Protein AF-0000000066789135 (afdb_homodimer)

InterPro domains:
  IPR002775 DNA/RNA-binding protein Alba-like [PF01918] (11-72)
  IPR014560 Uncharacterised conserved protein UCP030333, DNA/RNA-binding Alba-related [PIRSF030333] (6-121)
  IPR014560 Uncharacterised conserved protein UCP030333, DNA/RNA-binding Alba-related [PTHR31947] (11-111)
  IPR036882 Alba-like domain superfamily [G3DSA:3.30.110.20] (10-120)
  IPR036882 Alba-like domain superfamily [SSF82704] (9-104)

GO terms:
  GO:0005737 cytoplasm (C, IDA)
  GO:0003729 mRNA binding (F, IDA)
  GO:0010494 cytoplasmic stress granule (C, IDA)

Nearest PDB structures (foldseek):
  7dl8-assembly1_A  TM=9.792E-01  e=1.222E-19  Trypanosoma brucei
  7dl8-assembly1_B  TM=9.696E-01  e=1.122E-17  Trypanosoma brucei
  2q3v-assembly1_B  TM=9.058E-01  e=6.716E-09  Arabidopsis thaliana
  2q3v-assembly1_A  TM=8.962E-01  e=1.458E-08  Arabidopsis thaliana
  8xap-assembly2_B  TM=9.263E-01  e=4.868E-06  Sulfolobus acidocaldarius DSM 639

Radius of gyration: 24.26 Å; Cα contacts (8 Å, |Δi|>4): 351; chains: 2; bounding box: 72×85×62 Å

pLDDT: mean 91.8, std 14.77, range [26.42, 98.94]

Foldseek 3Di:
DPPPPPPDDLQEAEFDDVDDLVVSLVSNLVSQLVPDFKHKYKYKAPCRVSSVVSVVVCVVLQFKDWDDKDKDWAQDPDPVDHIMIMIITMIGGGPCNNVSVVVVVVVVVVVVVVVVVVVVVVVVD/DPPPPPPDDLQEAEFDDVDDLVVSLVSNLVSQLVPDFKHKYKYKAPCRVSSVVSVVVCVVLQFKDWDDKDKDWAQDPDPVDHIMIMIITMIGGGPCNNVSVVVVVVVVVVVVVVVVVVVVVVVVD

Sequence (250 aa):
MTTGKSDRPRNSVRVGYRGTKFLFVDITKHLLHDGEKEVYVSALGGAINEAVSVVEMLKDQQMVVVKKITTSRQVSEEPDDGPVDKIEIVVTKADGFDAKYEEQQKAREAKRLEKEKNEKEKATAMTTGKSDRPRNSVRVGYRGTKFLFVDITKHLLHDGEKEVYVSALGGAINEAVSVVEMLKDQQMVVVKKITTSRQVSEEPDDGPVDKIEIVVTKADGFDAKYEEQQKAREAKRLEKEKNEKEKATA

Solvent-accessible surface area (backbone atoms only — not comparable to full-atom values): 13725 Å² total; per-residue (Å²): 130,83,77,75,71,77,79,66,65,88,43,56,43,81,40,53,87,89,56,55,57,65,55,56,40,50,52,52,51,49,44,44,72,75,62,42,70,52,38,39,38,23,17,49,44,82,26,28,35,52,36,52,45,30,52,44,53,36,38,74,68,46,39,36,39,81,76,45,56,50,73,48,70,41,76,44,88,48,82,88,43,66,69,39,41,36,38,39,38,31,31,30,71,22,84,61,26,67,62,53,50,51,51,52,51,51,52,52,51,51,51,52,50,51,51,52,52,53,53,50,52,58,68,76,97,129,84,78,74,72,78,80,63,66,90,44,56,44,78,40,54,87,89,57,55,57,65,56,55,40,50,52,52,51,49,44,44,72,75,61,41,70,53,38,40,39,23,18,49,46,83,25,28,33,51,35,53,46,30,52,44,52,37,38,73,67,47,40,36,40,81,76,45,58,51,73,49,70,41,78,44,89,48,82,89,43,67,69,38,42,34,38,39,37,31,32,29,72,23,84,61,27,68,63,54,49,52,51,52,52,51,54,52,51,51,51,50,51,50,51,51,51,53,52,51,52,58,67,76,96

Structure (mmCIF, N/CA/C/O backbone):
data_AF-0000000066789135-model_v1
#
loop_
_entity.id
_entity.type
_entity.pdbx_description
1 polymer 'DNA/RNA-binding protein Alba-like domain-containing protein'
#
loop_
_atom_site.group_PDB
_atom_site.id
_atom_site.type_symbol
_atom_site.label_atom_id
_atom_site.label_alt_id
_atom_site.label_comp_id
_atom_site.label_asym_id
_atom_site.label_entity_id
_atom_site.label_seq_id
_atom_site.pdbx_PDB_ins_code
_atom_site.Cartn_x
_atom_site.Cartn_y
_atom_site.Cartn_z
_atom_site.occupancy
_atom_site.B_iso_or_equiv
_atom_site.auth_seq_id
_atom_site.auth_comp_id
_atom_site.auth_asym_id
_atom_site.auth_atom_id
_atom_site.pdbx_PDB_model_num
ATOM 1 N N . MET A 1 1 ? -37.156 -18.781 -5.348 1 27.42 1 MET A N 1
ATOM 2 C CA . MET A 1 1 ? -35.906 -18.828 -4.578 1 27.42 1 MET A CA 1
ATOM 3 C C . MET A 1 1 ? -34.844 -17.984 -5.238 1 27.42 1 MET A C 1
ATOM 5 O O . MET A 1 1 ? -34.281 -18.375 -6.266 1 27.42 1 MET A O 1
ATOM 9 N N . THR A 1 2 ? -34.938 -16.703 -5.367 1 34.5 2 THR A N 1
ATOM 10 C CA . THR A 1 2 ? -34.156 -15.766 -6.16 1 34.5 2 THR A CA 1
ATOM 11 C C . THR A 1 2 ? -32.656 -15.891 -5.824 1 34.5 2 THR A C 1
ATOM 13 O O . THR A 1 2 ? -32.281 -15.875 -4.652 1 34.5 2 THR A O 1
ATOM 16 N N . THR A 1 3 ? -31.906 -16.922 -6.445 1 35.28 3 THR A N 1
ATOM 17 C CA . THR A 1 3 ? -30.469 -17.172 -6.32 1 35.28 3 THR A CA 1
ATOM 18 C C . THR A 1 3 ? -29.703 -15.852 -6.273 1 35.28 3 THR A C 1
ATOM 20 O O . THR A 1 3 ? -29.703 -15.086 -7.242 1 35.28 3 THR A O 1
ATOM 23 N N . GLY A 1 4 ? -29.844 -15.008 -5.328 1 34.38 4 GLY A N 1
ATOM 24 C CA . GLY A 1 4 ? -29.047 -13.797 -5.145 1 34.38 4 GLY A CA 1
ATOM 25 C C . GLY A 1 4 ? -27.594 -13.977 -5.52 1 34.38 4 GLY A C 1
ATOM 26 O O . GLY A 1 4 ? -26.844 -14.664 -4.812 1 34.38 4 GLY A O 1
ATOM 27 N N . LYS A 1 5 ? -27.25 -14.227 -6.824 1 38.44 5 LYS A N 1
ATOM 28 C CA . LYS A 1 5 ? -25.906 -14.305 -7.406 1 38.44 5 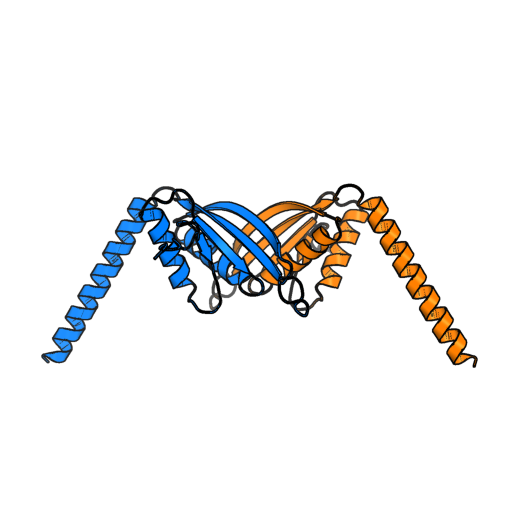LYS A CA 1
ATOM 29 C C . LYS A 1 5 ? -24.953 -13.344 -6.707 1 38.44 5 LYS A C 1
ATOM 31 O O . LYS A 1 5 ? -25.234 -12.148 -6.582 1 38.44 5 LYS A O 1
ATOM 36 N N . SER A 1 6 ? -24.281 -13.633 -5.629 1 44.16 6 SER A N 1
ATOM 37 C CA . SER A 1 6 ? -23.297 -12.875 -4.871 1 44.16 6 SER A CA 1
ATOM 38 C C . SER A 1 6 ? -22.438 -12 -5.785 1 44.16 6 SER A C 1
ATOM 40 O O . SER A 1 6 ? -21.891 -12.477 -6.781 1 44.16 6 SER A O 1
ATOM 42 N N . ASP A 1 7 ? -22.766 -10.734 -6.203 1 48.59 7 ASP A N 1
ATOM 43 C CA . ASP A 1 7 ? -22.266 -9.656 -7.047 1 48.59 7 ASP A CA 1
ATOM 44 C C . ASP A 1 7 ? -20.75 -9.484 -6.863 1 48.59 7 ASP A C 1
ATOM 46 O O . ASP A 1 7 ? -20.219 -8.383 -7.043 1 48.59 7 ASP A O 1
ATOM 50 N N . ARG A 1 8 ? -20 -10.273 -6.137 1 56.41 8 ARG A N 1
ATOM 51 C CA . ARG A 1 8 ? -18.562 -10.023 -6.098 1 56.41 8 ARG A CA 1
ATOM 52 C C . ARG A 1 8 ? -17.953 -10.141 -7.488 1 56.41 8 ARG A C 1
ATOM 54 O O . ARG A 1 8 ? -18.25 -11.086 -8.227 1 56.41 8 ARG A O 1
ATOM 61 N N . PRO A 1 9 ? -17.328 -9 -7.93 1 66.88 9 PRO A N 1
ATOM 62 C CA . PRO A 1 9 ? -16.703 -9.133 -9.242 1 66.88 9 PRO A CA 1
ATOM 63 C C . PRO A 1 9 ? -15.812 -10.367 -9.352 1 66.88 9 PRO A C 1
ATOM 65 O O . PRO A 1 9 ? -15.062 -10.68 -8.422 1 66.88 9 PRO A O 1
ATOM 68 N N . ARG A 1 10 ? -16.016 -11.32 -10.227 1 83.06 10 ARG A N 1
ATOM 69 C CA . ARG A 1 10 ? -15.289 -12.547 -10.523 1 83.06 10 ARG A CA 1
ATOM 70 C C . ARG A 1 10 ? -13.789 -12.289 -10.602 1 83.06 10 ARG A C 1
ATOM 72 O O . ARG A 1 10 ? -12.984 -13.172 -10.297 1 83.06 10 ARG A O 1
ATOM 79 N N . ASN A 1 11 ? -13.32 -11.078 -10.711 1 96.75 11 ASN A N 1
ATOM 80 C CA . ASN A 1 11 ? -11.906 -10.805 -10.945 1 96.75 11 ASN A CA 1
ATOM 81 C C . ASN A 1 11 ? -11.305 -10 -9.797 1 96.75 11 ASN A C 1
ATOM 83 O O . ASN A 1 11 ? -10.477 -9.109 -10.023 1 96.75 11 ASN A O 1
ATOM 87 N N . SER A 1 12 ? -11.852 -10.336 -8.531 1 98.19 12 SER A N 1
ATOM 88 C CA . SER A 1 12 ? -11.328 -9.602 -7.383 1 98.19 12 SER A CA 1
ATOM 89 C C . SER A 1 12 ? -10.797 -10.555 -6.32 1 98.19 12 SER A C 1
ATOM 91 O O . SER A 1 12 ? -11.367 -11.625 -6.09 1 98.19 12 SER A O 1
ATOM 93 N N . VAL A 1 13 ? -9.664 -10.156 -5.73 1 98.62 13 VAL A N 1
ATOM 94 C CA . VAL A 1 13 ? -9.023 -10.875 -4.637 1 98.62 13 VAL A CA 1
ATOM 95 C C . VAL A 1 13 ? -8.906 -9.969 -3.416 1 98.62 13 VAL A C 1
ATOM 97 O O . VAL A 1 13 ? -8.133 -9.008 -3.42 1 98.62 13 VAL A O 1
ATOM 100 N N . ARG A 1 14 ? -9.648 -10.297 -2.393 1 98.25 14 ARG A N 1
ATOM 101 C CA . ARG A 1 14 ? -9.57 -9.539 -1.148 1 98.25 14 ARG A CA 1
ATOM 102 C C . ARG A 1 14 ? -8.633 -10.211 -0.153 1 98.25 14 ARG A C 1
ATOM 104 O O . ARG A 1 14 ? -8.914 -11.312 0.325 1 98.25 14 ARG A O 1
ATOM 111 N N . VAL A 1 15 ? -7.555 -9.516 0.119 1 98.69 15 VAL A N 1
ATOM 112 C CA . VAL A 1 15 ? -6.52 -10.055 0.996 1 98.69 15 VAL A CA 1
ATOM 113 C C . VAL A 1 15 ? -6.855 -9.727 2.449 1 98.69 15 VAL A C 1
ATOM 115 O O . VAL A 1 15 ? -7.16 -8.578 2.781 1 98.69 15 VAL A O 1
ATOM 118 N N . GLY A 1 16 ? -6.789 -10.734 3.303 1 97.31 16 GLY A N 1
ATOM 119 C CA . GLY A 1 16 ? -7.012 -10.586 4.73 1 97.31 16 GLY A CA 1
ATOM 120 C C . GLY A 1 16 ? -6.102 -11.469 5.57 1 97.31 16 GLY A C 1
ATOM 121 O O . GLY A 1 16 ? -5.16 -12.07 5.047 1 97.31 16 GLY A O 1
ATOM 122 N N . TYR A 1 17 ? -6.418 -11.531 6.859 1 94.75 17 TYR A N 1
ATOM 123 C CA . TYR A 1 17 ? -5.547 -12.242 7.781 1 94.75 17 TYR A CA 1
ATOM 124 C C . TYR A 1 17 ? -5.938 -13.711 7.883 1 94.75 17 TYR A C 1
ATOM 126 O O . TYR A 1 17 ? -5.219 -14.516 8.477 1 94.75 17 TYR A O 1
ATOM 134 N N . ARG A 1 18 ? -6.973 -14.117 7.285 1 95 18 ARG A N 1
ATOM 135 C CA . ARG A 1 18 ? -7.445 -15.492 7.387 1 95 18 ARG A CA 1
ATOM 136 C C . ARG A 1 18 ? -6.785 -16.391 6.34 1 95 18 ARG A C 1
ATOM 138 O O . ARG A 1 18 ? -6.934 -17.609 6.367 1 95 18 ARG A O 1
ATOM 145 N N . GLY A 1 19 ? -6.008 -15.922 5.469 1 95.81 19 GLY A N 1
ATOM 146 C CA . GLY A 1 19 ? -5.316 -16.672 4.438 1 95.81 19 GLY A CA 1
ATOM 147 C C . GLY A 1 19 ? -3.828 -16.391 4.391 1 95.81 19 GLY A C 1
ATOM 148 O O . GLY A 1 19 ? -3.371 -15.359 4.867 1 95.81 19 GLY A O 1
ATOM 149 N N . THR A 1 20 ? -3.094 -17.391 3.729 1 97.62 20 THR A N 1
ATOM 150 C CA . THR A 1 20 ? -1.662 -17.203 3.527 1 97.62 20 THR A CA 1
ATOM 151 C C . THR A 1 20 ? -1.401 -16.328 2.307 1 97.62 20 THR A C 1
ATOM 153 O O . THR A 1 20 ? -2.223 -16.266 1.389 1 97.62 20 THR A O 1
ATOM 156 N N . LYS A 1 21 ? -0.346 -15.742 2.266 1 98.06 21 LYS A N 1
ATOM 157 C CA . LYS A 1 21 ? 0.046 -14.953 1.102 1 98.06 21 LYS A CA 1
ATOM 158 C C . LYS A 1 21 ? 0.074 -15.812 -0.159 1 98.06 21 LYS A C 1
ATOM 160 O O . LYS A 1 21 ? -0.367 -15.375 -1.225 1 98.06 21 LYS A O 1
ATOM 165 N N . PHE A 1 22 ? 0.537 -17.062 0.019 1 97.81 22 PHE A N 1
ATOM 166 C CA . PHE A 1 22 ? 0.657 -17.938 -1.14 1 97.81 22 PHE A CA 1
ATOM 167 C C . PHE A 1 22 ? -0.718 -18.312 -1.681 1 97.81 22 PHE A C 1
ATOM 169 O O . PHE A 1 22 ? -0.889 -18.484 -2.889 1 97.81 22 PHE A O 1
ATOM 176 N N . LEU A 1 23 ? -1.65 -18.453 -0.774 1 98.19 23 LEU A N 1
ATOM 177 C CA . LEU A 1 23 ? -3.014 -18.703 -1.229 1 98.19 23 LEU A CA 1
ATOM 178 C C . LEU A 1 23 ? -3.482 -17.609 -2.176 1 98.19 23 LEU A C 1
ATOM 180 O O . LEU A 1 23 ? -4.016 -17.891 -3.25 1 98.19 23 LEU A O 1
ATOM 184 N N . PHE A 1 24 ? -3.344 -16.375 -1.803 1 98.88 24 PHE A N 1
ATOM 185 C CA . PHE A 1 24 ? -3.814 -15.25 -2.6 1 98.88 24 PHE A CA 1
ATOM 186 C C . PHE A 1 24 ? -3.016 -15.125 -3.893 1 98.88 24 PHE A C 1
ATOM 188 O O . PHE A 1 24 ? -3.553 -14.719 -4.926 1 98.88 24 PHE A O 1
ATOM 195 N N . VAL A 1 25 ? -1.734 -15.492 -3.811 1 98.81 25 VAL A N 1
ATOM 196 C CA . VAL A 1 25 ? -0.915 -15.562 -5.016 1 98.81 25 VAL A CA 1
ATOM 197 C C . VAL A 1 25 ? -1.514 -16.578 -5.992 1 98.81 25 VAL A C 1
ATOM 199 O O . VAL A 1 25 ? -1.715 -16.266 -7.168 1 98.81 25 VAL A O 1
ATOM 202 N N . ASP A 1 26 ? -1.848 -17.703 -5.488 1 98.12 26 ASP A N 1
ATOM 203 C CA . ASP A 1 26 ? -2.375 -18.781 -6.324 1 98.12 26 ASP A CA 1
ATOM 204 C C . ASP A 1 26 ? -3.736 -18.406 -6.906 1 98.12 26 ASP A C 1
ATOM 206 O O . ASP A 1 26 ? -3.998 -18.641 -8.086 1 98.12 26 ASP A O 1
ATOM 210 N N . ILE A 1 27 ? -4.559 -17.844 -6.09 1 98.44 27 ILE A N 1
ATOM 211 C CA . ILE A 1 27 ? -5.879 -17.438 -6.559 1 98.44 27 ILE A CA 1
ATOM 212 C C . ILE A 1 27 ? -5.73 -16.422 -7.691 1 98.44 27 ILE A C 1
ATOM 214 O O . ILE A 1 27 ? -6.402 -16.531 -8.719 1 98.44 27 ILE A O 1
ATOM 218 N N . THR A 1 28 ? -4.859 -15.492 -7.535 1 98.81 28 THR A N 1
ATOM 219 C CA . THR A 1 28 ? -4.66 -14.453 -8.539 1 98.81 28 THR A CA 1
ATOM 220 C C . THR A 1 28 ? -4.191 -15.062 -9.859 1 98.81 28 THR A C 1
ATOM 222 O O . THR A 1 28 ? -4.723 -14.734 -10.922 1 98.81 28 THR A O 1
ATOM 225 N N . LYS A 1 29 ? -3.268 -15.992 -9.805 1 98.44 29 LYS A N 1
ATOM 226 C CA . LYS A 1 29 ? -2.77 -16.672 -11 1 98.44 29 LYS A CA 1
ATOM 227 C C . LYS A 1 29 ? -3.885 -17.438 -11.703 1 98.44 29 LYS A C 1
ATOM 229 O O . LYS A 1 29 ? -3.994 -17.406 -12.93 1 98.44 29 LYS A O 1
ATOM 234 N N . HIS A 1 30 ? -4.641 -18.094 -10.898 1 98.19 30 HIS A N 1
ATOM 235 C CA . HIS A 1 30 ? -5.707 -18.906 -11.469 1 98.19 30 HIS A CA 1
ATOM 236 C C . HIS A 1 30 ? -6.742 -18.047 -12.18 1 98.19 30 HIS A C 1
ATOM 238 O O . HIS A 1 30 ? -7.227 -18.406 -13.25 1 98.19 30 HIS A O 1
ATOM 244 N N . LEU A 1 31 ? -7.059 -16.953 -11.586 1 98.25 31 LEU A N 1
ATOM 245 C CA . LEU A 1 31 ? -8.023 -16.047 -12.211 1 98.25 31 LEU A CA 1
ATOM 246 C C . LEU A 1 31 ? -7.512 -15.555 -13.555 1 98.25 31 LEU A C 1
ATOM 248 O O . LEU A 1 31 ? -8.266 -15.508 -14.531 1 98.25 31 LEU A O 1
ATOM 252 N N . LEU A 1 32 ? -6.27 -15.195 -13.578 1 98.44 32 LEU A N 1
ATOM 253 C CA . LEU A 1 32 ? -5.672 -14.727 -14.828 1 98.44 32 LEU A CA 1
ATOM 254 C C . LEU A 1 32 ? -5.641 -15.844 -15.867 1 98.44 32 LEU A C 1
ATOM 256 O O . LEU A 1 32 ? -5.949 -15.617 -17.031 1 98.44 32 LEU A O 1
ATOM 260 N N . HIS A 1 33 ? -5.277 -16.984 -15.453 1 97.75 33 HIS A N 1
ATOM 261 C CA . HIS A 1 33 ? -5.215 -18.141 -16.344 1 97.75 33 HIS A CA 1
ATOM 262 C C . HIS A 1 33 ? -6.594 -18.469 -16.906 1 97.75 33 HIS A C 1
ATOM 264 O O . HIS A 1 33 ? -6.711 -18.859 -18.078 1 97.75 33 HIS A O 1
ATOM 270 N N . ASP A 1 34 ? -7.566 -18.312 -16.078 1 96.69 34 ASP A N 1
ATOM 271 C CA . ASP A 1 34 ? -8.93 -18.672 -16.453 1 96.69 34 ASP A CA 1
ATOM 272 C C . ASP A 1 34 ? -9.531 -17.609 -17.391 1 96.69 34 ASP A C 1
ATOM 274 O O . ASP A 1 34 ? -10.672 -17.75 -17.828 1 96.69 34 ASP A O 1
ATOM 278 N N . GLY A 1 35 ? -8.836 -16.547 -17.594 1 96.12 35 GLY A N 1
ATOM 279 C CA . GLY A 1 35 ? -9.266 -15.672 -18.688 1 96.12 35 GLY A CA 1
ATOM 280 C C . GLY A 1 35 ? -9.508 -14.242 -18.234 1 96.12 35 GLY A C 1
ATOM 281 O O . GLY A 1 35 ? -9.797 -13.375 -19.062 1 96.12 35 GLY A O 1
ATOM 282 N N . GLU A 1 36 ? -9.422 -14.039 -16.938 1 97.44 36 GLU A N 1
ATOM 283 C CA . GLU A 1 36 ? -9.602 -12.664 -16.469 1 97.44 36 GLU A CA 1
ATOM 284 C C . GLU A 1 36 ? -8.484 -11.758 -17 1 97.44 36 GLU A C 1
ATOM 286 O O . GLU A 1 36 ? -7.305 -12.07 -16.828 1 97.44 36 GLU A O 1
ATOM 291 N N . LYS A 1 37 ? -8.906 -10.656 -17.609 1 97.19 37 LYS A N 1
ATOM 292 C CA . LYS A 1 37 ? -7.926 -9.742 -18.188 1 97.19 37 LYS A CA 1
ATOM 293 C C . LYS A 1 37 ? -7.195 -8.953 -17.109 1 97.19 37 LYS A C 1
ATOM 295 O O . LYS A 1 37 ? -5.992 -8.695 -17.234 1 97.19 37 LYS A O 1
ATOM 300 N N . GLU A 1 38 ? -8.008 -8.539 -16.141 1 98.5 38 GLU A N 1
ATOM 301 C CA . GLU A 1 38 ? -7.461 -7.84 -14.984 1 98.5 38 GLU A CA 1
ATOM 302 C C . GLU A 1 38 ? -7.949 -8.469 -13.688 1 98.5 38 GLU A C 1
ATOM 304 O O . GLU A 1 38 ? -9.055 -9.016 -13.625 1 98.5 38 GLU A O 1
ATOM 309 N N . VAL A 1 39 ? -7.09 -8.453 -12.688 1 98.81 39 VAL A N 1
ATOM 310 C CA . VAL A 1 39 ? -7.469 -8.891 -11.352 1 98.81 39 VAL A CA 1
ATOM 311 C C . VAL A 1 39 ? -7.254 -7.754 -10.352 1 98.81 39 VAL A C 1
ATOM 313 O O . VAL A 1 39 ? -6.215 -7.086 -10.375 1 98.81 39 VAL A O 1
ATOM 316 N N . TYR A 1 40 ? -8.266 -7.516 -9.492 1 98.81 40 TYR A N 1
ATOM 317 C CA . TYR A 1 40 ? -8.227 -6.48 -8.469 1 98.81 40 TYR A CA 1
ATOM 318 C C . TYR A 1 40 ? -7.848 -7.066 -7.117 1 98.81 40 TYR A C 1
ATOM 320 O O . TYR A 1 40 ? -8.648 -7.762 -6.488 1 98.81 40 TYR A O 1
ATOM 328 N N . VAL A 1 41 ? -6.609 -6.793 -6.723 1 98.88 41 VAL A N 1
ATOM 329 C CA . VAL A 1 41 ? -6.141 -7.234 -5.414 1 98.88 41 VAL A CA 1
ATOM 330 C C . VAL A 1 41 ? -6.324 -6.117 -4.391 1 98.88 41 VAL A C 1
ATOM 332 O O . VAL A 1 41 ? -5.766 -5.027 -4.543 1 98.88 41 VAL A O 1
ATOM 335 N N . SER A 1 42 ? -7.102 -6.402 -3.361 1 98.75 42 SER A N 1
ATOM 336 C CA . SER A 1 42 ? -7.395 -5.328 -2.418 1 98.75 42 SER A CA 1
ATOM 337 C C . SER A 1 42 ? -7.258 -5.809 -0.976 1 98.75 42 SER A C 1
ATOM 339 O O . SER A 1 42 ? -7.242 -7.016 -0.716 1 98.75 42 SER A O 1
ATOM 341 N N . ALA A 1 43 ? -7.113 -4.848 -0.094 1 98.5 43 ALA A N 1
ATOM 342 C CA . ALA A 1 43 ? -7.016 -5.129 1.336 1 98.5 43 ALA A CA 1
ATOM 343 C C . ALA A 1 43 ? -7.402 -3.906 2.162 1 98.5 43 ALA A C 1
ATOM 345 O O . ALA A 1 43 ? -7.371 -2.777 1.666 1 98.5 43 ALA A O 1
ATOM 346 N N . LEU A 1 44 ? -7.707 -4.176 3.418 1 97.44 44 LEU A N 1
ATOM 347 C CA . LEU A 1 44 ? -8.109 -3.127 4.348 1 97.44 44 LEU A CA 1
ATOM 348 C C . LEU A 1 44 ? -7.195 -3.102 5.566 1 97.44 44 LEU A C 1
ATOM 350 O O . LEU A 1 44 ? -6.789 -4.156 6.066 1 97.44 44 LEU A O 1
ATOM 354 N N . GLY A 1 45 ? -6.918 -1.853 6.023 1 95.88 45 GLY A N 1
ATOM 355 C CA . GLY A 1 45 ? -6.266 -1.675 7.309 1 95.88 45 GLY A CA 1
ATOM 356 C C . GLY A 1 45 ? -4.898 -2.332 7.379 1 95.88 45 GLY A C 1
ATOM 357 O O . GLY A 1 45 ? -4.059 -2.123 6.504 1 95.88 45 GLY A O 1
ATOM 358 N N . GLY A 1 46 ? -4.801 -3.174 8.352 1 95.62 46 GLY A N 1
ATOM 359 C CA . GLY A 1 46 ? -3.525 -3.82 8.617 1 95.62 46 GLY A CA 1
ATOM 360 C C . GLY A 1 46 ? -3.119 -4.805 7.535 1 95.62 46 GLY A C 1
ATOM 361 O O . GLY A 1 46 ? -1.939 -5.137 7.402 1 95.62 46 GLY A O 1
ATOM 362 N N . ALA A 1 47 ? -4.027 -5.215 6.727 1 97.94 47 ALA A N 1
ATOM 363 C CA . ALA A 1 47 ? -3.736 -6.23 5.715 1 97.94 47 ALA A CA 1
ATOM 364 C C . ALA A 1 47 ? -3.189 -5.594 4.441 1 97.94 47 ALA A C 1
ATOM 366 O O . ALA A 1 47 ? -2.826 -6.297 3.496 1 97.94 47 ALA A O 1
ATOM 367 N N . ILE A 1 48 ? -3.109 -4.309 4.391 1 98.75 48 ILE A N 1
ATOM 368 C CA . ILE A 1 48 ? -2.621 -3.596 3.217 1 98.75 48 ILE A CA 1
ATOM 369 C C . ILE A 1 48 ? -1.218 -4.082 2.863 1 98.75 48 ILE A C 1
ATOM 371 O O . ILE A 1 48 ? -0.93 -4.375 1.701 1 98.75 48 ILE A O 1
ATOM 375 N N . ASN A 1 49 ? -0.39 -4.199 3.863 1 98.5 49 ASN A N 1
ATOM 376 C CA . ASN A 1 49 ? 0.967 -4.66 3.59 1 98.5 49 ASN A CA 1
ATOM 377 C C . ASN A 1 49 ? 0.975 -6.086 3.045 1 98.5 49 ASN A C 1
ATOM 379 O O . ASN A 1 49 ? 1.829 -6.441 2.23 1 98.5 49 ASN A O 1
ATOM 383 N N . GLU A 1 50 ? -0.016 -6.871 3.406 1 98.5 50 GLU A N 1
ATOM 384 C CA . GLU A 1 50 ? -0.124 -8.227 2.883 1 98.5 50 GLU A CA 1
ATOM 385 C C . GLU A 1 50 ? -0.467 -8.219 1.396 1 98.5 50 GLU A C 1
ATOM 387 O O . GLU A 1 50 ? 0.092 -9 0.62 1 98.5 50 GLU A O 1
ATOM 392 N N . ALA A 1 51 ? -1.389 -7.371 1.062 1 98.88 51 ALA A N 1
ATOM 393 C CA . ALA A 1 51 ? -1.754 -7.262 -0.347 1 98.88 51 ALA A CA 1
ATOM 394 C C . ALA A 1 51 ? -0.562 -6.82 -1.19 1 98.88 51 ALA A C 1
ATOM 396 O O . ALA A 1 51 ? -0.356 -7.32 -2.299 1 98.88 51 ALA A O 1
ATOM 397 N N . VAL A 1 52 ? 0.189 -5.867 -0.687 1 98.94 52 VAL A N 1
ATOM 398 C CA . VAL A 1 52 ? 1.398 -5.438 -1.38 1 98.94 52 VAL A CA 1
ATOM 399 C C . VAL A 1 52 ? 2.35 -6.617 -1.547 1 98.94 52 VAL A C 1
ATOM 401 O O . VAL A 1 52 ? 2.889 -6.84 -2.633 1 98.94 52 VAL A O 1
ATOM 404 N N . SER A 1 53 ? 2.463 -7.406 -0.492 1 98.75 53 SER A N 1
ATOM 405 C CA . SER A 1 53 ? 3.348 -8.562 -0.559 1 98.75 53 SER A CA 1
ATOM 406 C C . SER A 1 53 ? 2.889 -9.555 -1.626 1 98.75 53 SER A C 1
ATOM 408 O O . SER A 1 53 ? 3.707 -10.086 -2.377 1 98.75 53 SER A O 1
ATOM 410 N N . VAL A 1 54 ? 1.662 -9.812 -1.632 1 98.88 54 VAL A N 1
ATOM 4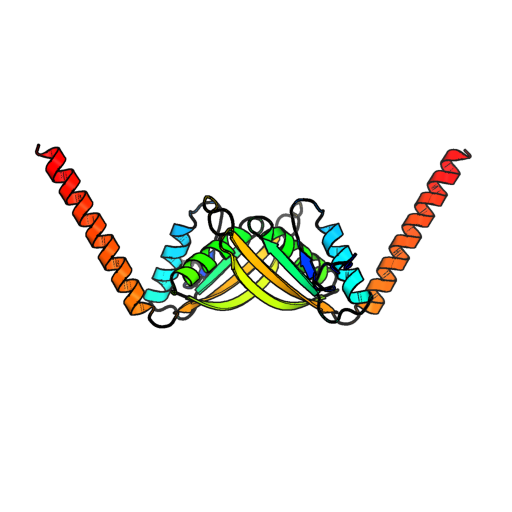11 C CA . VAL A 1 54 ? 1.084 -10.734 -2.598 1 98.88 54 VAL A CA 1
ATOM 412 C C . VAL A 1 54 ? 1.433 -10.289 -4.016 1 98.88 54 VAL A C 1
ATOM 414 O O . VAL A 1 54 ? 1.906 -11.094 -4.828 1 98.88 54 VAL A O 1
ATOM 417 N N . VAL A 1 55 ? 1.286 -9.047 -4.301 1 98.94 55 VAL A N 1
ATOM 418 C CA . VAL A 1 55 ? 1.508 -8.539 -5.652 1 98.94 55 VAL A CA 1
ATOM 419 C C . VAL A 1 55 ? 3.002 -8.547 -5.969 1 98.94 55 VAL A C 1
ATOM 421 O O . VAL A 1 55 ? 3.402 -8.867 -7.09 1 98.94 55 VAL A O 1
ATOM 424 N N . GLU A 1 56 ? 3.83 -8.172 -4.961 1 98.81 56 GLU A N 1
ATOM 425 C CA . GLU A 1 56 ? 5.273 -8.195 -5.191 1 98.81 56 GLU A CA 1
ATOM 426 C C . GLU A 1 56 ? 5.77 -9.617 -5.43 1 98.81 56 GLU A C 1
ATOM 428 O O . GLU A 1 56 ? 6.695 -9.836 -6.215 1 98.81 56 GLU A O 1
ATOM 433 N N . MET A 1 57 ? 5.168 -10.578 -4.785 1 98.38 57 MET A N 1
ATOM 434 C CA . MET A 1 57 ? 5.512 -11.977 -5.027 1 98.38 57 MET A CA 1
ATOM 435 C C . MET A 1 57 ? 5.172 -12.375 -6.461 1 98.38 57 MET A C 1
ATOM 437 O O . MET A 1 57 ? 5.953 -13.062 -7.117 1 98.38 57 MET A O 1
ATOM 441 N N . LEU A 1 58 ? 4.078 -11.969 -6.902 1 98.75 58 LEU A N 1
ATOM 442 C CA . LEU A 1 58 ? 3.654 -12.258 -8.266 1 98.75 58 LEU A CA 1
ATOM 443 C C . LEU A 1 58 ? 4.598 -11.609 -9.273 1 98.75 58 LEU A C 1
ATOM 445 O O . LEU A 1 58 ? 4.957 -12.227 -10.281 1 98.75 58 LEU A O 1
ATOM 449 N N . LYS A 1 59 ? 4.961 -10.383 -8.984 1 98.44 59 LYS A N 1
ATOM 450 C CA . LYS A 1 59 ? 5.895 -9.664 -9.844 1 98.44 59 LYS A CA 1
ATOM 451 C C . LYS A 1 59 ? 7.246 -10.367 -9.891 1 98.44 59 LYS A C 1
ATOM 453 O O . LYS A 1 59 ? 7.855 -10.484 -10.961 1 98.44 59 LYS A O 1
ATOM 458 N N . ASP A 1 60 ? 7.641 -10.734 -8.758 1 96.31 60 ASP A N 1
ATOM 459 C CA . ASP A 1 60 ? 8.938 -11.391 -8.648 1 96.31 60 ASP A CA 1
ATOM 460 C C . ASP A 1 60 ? 8.977 -12.672 -9.484 1 96.31 60 ASP A C 1
ATOM 462 O O . ASP A 1 60 ? 10.039 -13.062 -9.977 1 96.31 60 ASP A O 1
ATOM 466 N N . GLN A 1 61 ? 7.895 -13.297 -9.609 1 96.56 61 GLN A N 1
ATOM 467 C CA . GLN A 1 61 ? 7.766 -14.492 -10.438 1 96.56 61 GLN A CA 1
ATOM 468 C C . GLN A 1 61 ? 7.574 -14.117 -11.906 1 96.56 61 GLN A C 1
ATOM 470 O O . GLN A 1 61 ? 7.426 -14.992 -12.766 1 96.56 61 GLN A O 1
ATOM 475 N N . GLN A 1 62 ? 7.496 -12.852 -12.18 1 97.81 62 GLN A N 1
ATOM 476 C CA . GLN A 1 62 ? 7.266 -12.336 -13.523 1 97.81 62 GLN A CA 1
ATOM 477 C C . GLN A 1 62 ? 5.91 -12.781 -14.062 1 97.81 62 GLN A C 1
ATOM 479 O O . GLN A 1 62 ? 5.781 -13.094 -15.25 1 97.81 62 GLN A O 1
ATOM 484 N N . MET A 1 63 ? 4.973 -12.82 -13.156 1 98.75 63 MET A N 1
ATOM 485 C CA . MET A 1 63 ? 3.65 -13.312 -13.539 1 98.75 63 MET A CA 1
ATOM 486 C C . MET A 1 63 ? 2.713 -12.156 -13.859 1 98.75 63 MET A C 1
ATOM 488 O O . MET A 1 63 ? 1.813 -12.297 -14.695 1 98.75 63 MET A O 1
ATOM 492 N N . VAL A 1 64 ? 2.998 -11.016 -13.203 1 98.88 64 VAL A N 1
ATOM 493 C CA . VAL A 1 64 ? 2.031 -9.938 -13.391 1 98.88 64 VAL A CA 1
ATOM 494 C C . VAL A 1 64 ? 2.766 -8.625 -13.641 1 98.88 64 VAL A C 1
ATOM 496 O O . VAL A 1 64 ? 3.955 -8.5 -13.336 1 98.88 64 VAL A O 1
ATOM 499 N N . VAL A 1 65 ? 2.053 -7.656 -14.227 1 98.75 65 VAL A N 1
ATOM 500 C CA . VAL A 1 65 ? 2.396 -6.238 -14.273 1 98.75 65 VAL A CA 1
ATOM 501 C C . VAL A 1 65 ? 1.331 -5.422 -13.547 1 98.75 65 VAL A C 1
ATOM 503 O O . VAL A 1 65 ? 0.138 -5.719 -13.648 1 98.75 65 VAL A O 1
ATOM 506 N N . VAL A 1 66 ? 1.813 -4.48 -12.844 1 98.88 66 VAL A N 1
ATOM 507 C CA . VAL A 1 66 ? 0.893 -3.619 -12.102 1 98.88 66 VAL A CA 1
ATOM 508 C C . VAL A 1 66 ? 0.365 -2.52 -13.016 1 98.88 66 VAL A C 1
ATOM 510 O O . VAL A 1 66 ? 1.143 -1.748 -13.586 1 98.88 66 VAL A O 1
ATOM 513 N N . LYS A 1 67 ? -0.93 -2.49 -13.156 1 98.69 67 LYS A N 1
ATOM 514 C CA . LYS A 1 67 ? -1.578 -1.485 -13.992 1 98.69 67 LYS A CA 1
ATOM 515 C C . LYS A 1 67 ? -1.859 -0.209 -13.203 1 98.69 67 LYS A C 1
ATOM 517 O O . LYS A 1 67 ? -1.688 0.896 -13.727 1 98.69 67 LYS A O 1
ATOM 522 N N . LYS A 1 68 ? -2.316 -0.386 -12.016 1 98.69 68 LYS A N 1
ATOM 523 C CA . LYS A 1 68 ? -2.77 0.758 -11.234 1 98.69 68 LYS A CA 1
ATOM 524 C C . LYS A 1 68 ? -2.811 0.422 -9.742 1 98.69 68 LYS A C 1
ATOM 526 O O . LYS A 1 68 ? -3.162 -0.697 -9.359 1 98.69 68 LYS A O 1
ATOM 531 N N . ILE A 1 69 ? -2.451 1.385 -8.969 1 98.94 69 ILE A N 1
ATOM 532 C CA . ILE A 1 69 ? -2.613 1.28 -7.523 1 98.94 69 ILE A CA 1
ATOM 533 C C . ILE A 1 69 ? -3.398 2.482 -7.004 1 98.94 69 ILE A C 1
ATOM 535 O O . ILE A 1 69 ? -3.105 3.625 -7.367 1 98.94 69 ILE A O 1
ATOM 539 N N . THR A 1 70 ? -4.383 2.242 -6.191 1 98.81 70 THR A N 1
ATOM 540 C CA . THR A 1 70 ? -5.172 3.303 -5.578 1 98.81 70 THR A CA 1
ATOM 541 C C . THR A 1 70 ? -5.371 3.033 -4.09 1 98.81 70 THR A C 1
ATOM 543 O O . THR A 1 70 ? -5.367 1.88 -3.654 1 98.81 70 THR A O 1
ATOM 546 N N . THR A 1 71 ? -5.445 4.074 -3.328 1 98.81 71 THR A N 1
ATOM 547 C CA . THR A 1 71 ? -5.789 3.961 -1.916 1 98.81 71 THR A CA 1
ATOM 548 C C . THR A 1 71 ? -6.969 4.867 -1.574 1 98.81 71 THR A C 1
ATOM 550 O O . THR A 1 71 ? -7.172 5.898 -2.221 1 98.81 71 THR A O 1
ATOM 553 N N . SER A 1 72 ? -7.727 4.438 -0.566 1 98.25 72 SER A N 1
ATOM 554 C CA . SER A 1 72 ? -8.883 5.203 -0.116 1 98.25 72 SER A CA 1
ATOM 555 C C . SER A 1 72 ? -9.188 4.938 1.355 1 98.25 72 SER A C 1
ATOM 557 O O . SER A 1 72 ? -8.648 4 1.945 1 98.25 72 SER A O 1
ATOM 559 N N . ARG A 1 73 ? -9.93 5.762 1.876 1 96.75 73 ARG A N 1
ATOM 560 C CA . ARG A 1 73 ? -10.391 5.625 3.254 1 96.75 73 ARG A CA 1
ATOM 561 C C . ARG A 1 73 ? -11.891 5.352 3.301 1 96.75 73 ARG A C 1
ATOM 563 O O . ARG A 1 73 ? -12.68 6.055 2.666 1 96.75 73 ARG A O 1
ATOM 570 N N . GLN A 1 74 ? -12.219 4.238 3.967 1 93.5 74 GLN A N 1
ATOM 571 C CA . GLN A 1 74 ? -13.625 3.873 4.078 1 93.5 74 GLN A CA 1
ATOM 572 C C . GLN A 1 74 ? -14.172 4.223 5.461 1 93.5 74 GLN A C 1
ATOM 574 O O . GLN A 1 74 ? -13.516 3.984 6.473 1 93.5 74 GLN A O 1
ATOM 579 N N . VAL A 1 75 ? -15.328 4.84 5.426 1 86.88 75 VAL A N 1
ATOM 580 C CA . VAL A 1 75 ? -16 5.137 6.684 1 86.88 75 VAL A CA 1
ATOM 581 C C . VAL A 1 75 ? -16.641 3.867 7.238 1 86.88 75 VAL A C 1
ATOM 583 O O . VAL A 1 75 ? -17.328 3.141 6.508 1 86.88 75 VAL A O 1
ATOM 586 N N . SER A 1 76 ? -16.344 3.609 8.438 1 82.62 76 SER A N 1
ATOM 587 C CA . SER A 1 76 ? -16.875 2.4 9.055 1 82.62 76 SER A CA 1
ATOM 588 C C . SER A 1 76 ? -18.391 2.479 9.188 1 82.62 76 SER A C 1
ATOM 590 O O . SER A 1 76 ? -18.938 3.551 9.453 1 82.62 76 SER A O 1
ATOM 592 N N . GLU A 1 77 ? -18.953 1.368 8.914 1 78.5 77 GLU A N 1
ATOM 593 C CA . GLU A 1 77 ? -20.391 1.281 9.148 1 78.5 77 GLU A CA 1
ATOM 594 C C . GLU A 1 77 ? -20.719 1.376 10.633 1 78.5 77 GLU A C 1
ATOM 596 O O . GLU A 1 77 ? -21.828 1.792 11.008 1 78.5 77 GLU A O 1
ATOM 601 N N . GLU A 1 78 ? -19.734 0.881 11.445 1 84.69 78 GLU A N 1
ATOM 602 C CA . GLU A 1 78 ? -19.891 0.964 12.891 1 84.69 78 GLU A CA 1
ATOM 603 C C . GLU A 1 78 ? -19.422 2.32 13.422 1 84.69 78 GLU A C 1
ATOM 605 O O . GLU A 1 78 ? -18.25 2.666 13.312 1 84.69 78 GLU A O 1
ATOM 610 N N . PRO A 1 79 ? -20.375 2.998 14.008 1 78.56 79 PRO A N 1
ATOM 611 C CA . PRO A 1 79 ? -20.109 4.375 14.422 1 78.56 79 PRO A CA 1
ATOM 612 C C . PRO A 1 79 ? -18.891 4.484 15.336 1 78.56 79 PRO A C 1
ATOM 614 O O . PRO A 1 79 ? -18.125 5.453 15.25 1 78.56 79 PRO A O 1
ATOM 617 N N . ASP A 1 80 ? -18.688 3.479 16.125 1 88.06 80 ASP A N 1
ATOM 618 C CA . ASP A 1 80 ? -17.594 3.559 17.094 1 88.06 80 ASP A CA 1
ATOM 619 C C . ASP A 1 80 ? -16.266 3.193 16.453 1 88.06 80 ASP A C 1
ATOM 621 O O . ASP A 1 80 ? -15.203 3.398 17.062 1 88.06 80 ASP A O 1
ATOM 625 N N . ASP A 1 81 ? -16.469 2.76 15.227 1 86.5 81 ASP A N 1
ATOM 626 C CA . ASP A 1 81 ? -15.25 2.352 14.539 1 86.5 81 ASP A CA 1
ATOM 627 C C . ASP A 1 81 ? -14.68 3.498 13.703 1 86.5 81 ASP A C 1
ATOM 629 O O . ASP A 1 81 ? -15.43 4.242 13.07 1 86.5 81 ASP A O 1
ATOM 633 N N . GLY A 1 82 ? -13.43 3.85 13.898 1 89.56 82 GLY A N 1
ATOM 634 C CA . GLY A 1 82 ? -12.789 4.848 13.055 1 89.56 82 GLY A CA 1
ATOM 635 C C . GLY A 1 82 ? -12.695 4.43 11.602 1 89.56 82 GLY A C 1
ATOM 636 O O . GLY A 1 82 ? -13.047 3.299 11.25 1 89.56 82 GLY A O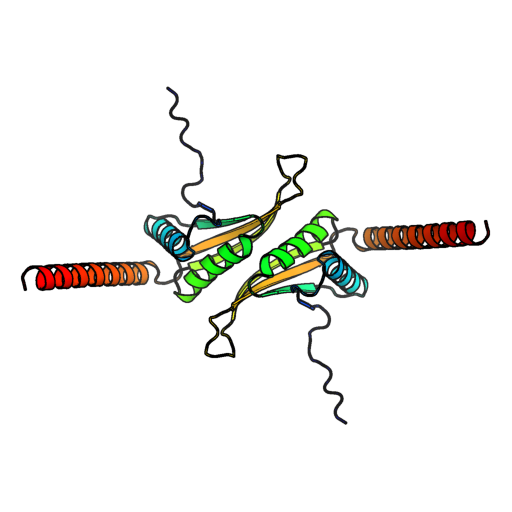 1
ATOM 637 N N . PRO A 1 83 ? -12.414 5.344 10.75 1 93.56 83 PRO A N 1
ATOM 638 C CA . PRO A 1 83 ? -12.25 5.031 9.328 1 93.56 83 PRO A CA 1
ATOM 639 C C . PRO A 1 83 ? -11.195 3.955 9.078 1 93.56 83 PRO A C 1
ATOM 641 O O . PRO A 1 83 ? -10.281 3.783 9.883 1 93.56 83 PRO A O 1
ATOM 644 N N . VAL A 1 84 ? -11.43 3.248 8.008 1 96.06 84 VAL A N 1
ATOM 645 C CA . VAL A 1 84 ? -10.484 2.199 7.637 1 96.06 84 VAL A CA 1
ATOM 646 C C . VAL A 1 84 ? -9.914 2.475 6.246 1 96.06 84 VAL A C 1
ATOM 648 O O . VAL A 1 84 ? -10.664 2.779 5.316 1 96.06 84 VAL A O 1
ATOM 651 N N . ASP A 1 85 ? -8.633 2.328 6.133 1 97.88 85 ASP A N 1
ATOM 652 C CA . ASP A 1 85 ? -7.977 2.572 4.852 1 97.88 85 ASP A CA 1
ATOM 653 C C . ASP A 1 85 ? -8.008 1.327 3.971 1 97.88 85 ASP A C 1
ATOM 655 O O . ASP A 1 85 ? -8.055 0.203 4.477 1 97.88 85 ASP A O 1
ATOM 659 N N . LYS A 1 86 ? -8.023 1.56 2.678 1 98.38 86 LYS A N 1
ATOM 660 C CA . LYS A 1 86 ? -8.07 0.5 1.676 1 98.38 86 LYS A CA 1
ATOM 661 C C . LYS A 1 86 ? -7.008 0.71 0.604 1 98.38 86 LYS A C 1
ATOM 663 O O . LYS A 1 86 ? -6.762 1.841 0.178 1 98.38 86 LYS A O 1
ATOM 668 N N . ILE A 1 87 ? -6.418 -0.373 0.166 1 98.94 87 ILE A N 1
ATOM 669 C CA . ILE A 1 87 ? -5.598 -0.352 -1.039 1 98.94 87 ILE A CA 1
ATOM 670 C C . ILE A 1 87 ? -6.219 -1.257 -2.102 1 98.94 87 ILE A C 1
ATOM 672 O O . ILE A 1 87 ? -6.832 -2.277 -1.776 1 98.94 87 ILE A O 1
ATOM 676 N N . GLU A 1 88 ? -6.129 -0.901 -3.311 1 98.88 88 GLU A N 1
ATOM 677 C CA . GLU A 1 88 ? -6.48 -1.726 -4.465 1 98.88 88 GLU A CA 1
ATOM 678 C C . GLU A 1 88 ? -5.375 -1.699 -5.52 1 98.88 88 GLU A C 1
ATOM 680 O O . GLU A 1 88 ? -4.961 -0.627 -5.961 1 98.88 88 GLU A O 1
ATOM 685 N N . ILE A 1 89 ? -4.906 -2.867 -5.875 1 98.94 89 ILE A N 1
ATOM 686 C CA . ILE A 1 89 ? -3.865 -3.041 -6.883 1 98.94 89 ILE A CA 1
ATOM 687 C C . ILE A 1 89 ? -4.418 -3.832 -8.062 1 98.94 89 ILE A C 1
ATOM 689 O O . ILE A 1 89 ? -4.844 -4.98 -7.91 1 98.94 89 ILE A O 1
ATOM 693 N N . VAL A 1 90 ? -4.41 -3.234 -9.188 1 98.94 90 VAL A N 1
ATOM 694 C CA . VAL A 1 90 ? -4.891 -3.885 -10.406 1 98.94 90 VAL A CA 1
ATOM 695 C C . VAL A 1 90 ? -3.715 -4.512 -11.148 1 98.94 90 VAL A C 1
ATOM 697 O O . VAL A 1 90 ? -2.746 -3.824 -11.484 1 98.94 90 VAL A O 1
ATOM 700 N N . VAL A 1 91 ? -3.846 -5.801 -11.516 1 98.88 91 VAL A N 1
ATOM 701 C CA . VAL A 1 91 ? -2.736 -6.477 -12.172 1 98.88 91 VAL A CA 1
ATOM 702 C C . VAL A 1 91 ? -3.234 -7.168 -13.445 1 98.88 91 VAL A C 1
ATOM 704 O O . VAL A 1 91 ? -4.418 -7.5 -13.555 1 98.88 91 VAL A O 1
ATOM 707 N N . THR A 1 92 ? -2.396 -7.344 -14.32 1 98.88 92 THR A N 1
ATOM 708 C CA . THR A 1 92 ? -2.609 -8.078 -15.562 1 98.88 92 THR A CA 1
ATOM 709 C C . THR A 1 92 ? -1.471 -9.07 -15.805 1 98.88 92 THR A C 1
ATOM 711 O O . THR A 1 92 ? -0.45 -9.031 -15.117 1 98.88 92 THR A O 1
ATOM 714 N N . LYS A 1 93 ? -1.642 -9.875 -16.781 1 98.81 93 LYS A N 1
ATOM 715 C CA . LYS A 1 93 ? -0.611 -10.852 -17.125 1 98.81 93 LYS A CA 1
ATOM 716 C C . LYS A 1 93 ? 0.678 -10.164 -17.562 1 98.81 93 LYS A C 1
ATOM 718 O O . LYS A 1 93 ? 0.641 -9.188 -18.312 1 98.81 93 LYS A O 1
ATOM 723 N N . ALA A 1 94 ? 1.732 -10.656 -17.047 1 98.81 94 ALA A N 1
ATOM 724 C CA . ALA A 1 94 ? 3.021 -10.305 -17.625 1 98.81 94 ALA A CA 1
ATOM 725 C C . ALA A 1 94 ? 3.271 -11.078 -18.922 1 98.81 94 ALA A C 1
ATOM 727 O O . ALA A 1 94 ? 2.564 -12.047 -19.219 1 98.81 94 ALA A O 1
ATOM 728 N N . ASP A 1 95 ? 4.25 -10.555 -19.688 1 97.94 95 ASP A N 1
ATOM 729 C CA . ASP A 1 95 ? 4.66 -11.312 -20.859 1 97.94 95 ASP A CA 1
ATOM 730 C C . ASP A 1 95 ? 5.109 -12.719 -20.484 1 97.94 95 ASP A C 1
ATOM 732 O O . ASP A 1 95 ? 5.859 -12.898 -19.516 1 97.94 95 ASP A O 1
ATOM 736 N N . GLY A 1 96 ? 4.539 -13.719 -21.234 1 97.81 96 GLY A N 1
ATOM 737 C CA . GLY A 1 96 ? 4.945 -15.094 -20.984 1 97.81 96 GLY A CA 1
ATOM 738 C C . GLY A 1 96 ? 4.172 -15.758 -19.859 1 97.81 96 GLY A C 1
ATOM 739 O O . GLY A 1 96 ? 4.516 -16.859 -19.438 1 97.81 96 GLY A O 1
ATOM 740 N N . PHE A 1 97 ? 3.225 -15.133 -19.359 1 98.75 97 PHE A N 1
ATOM 741 C CA . PHE A 1 97 ? 2.43 -15.625 -18.25 1 98.75 97 PHE A CA 1
ATOM 742 C C . PHE A 1 97 ? 1.988 -17.062 -18.484 1 98.75 97 PHE A C 1
ATOM 744 O O . PHE A 1 97 ? 2.201 -17.938 -17.641 1 98.75 97 PHE A O 1
ATOM 751 N N . ASP A 1 98 ? 1.414 -17.312 -19.625 1 98 98 ASP A N 1
ATOM 752 C CA . ASP A 1 98 ? 0.785 -18.609 -19.891 1 98 98 ASP A CA 1
ATOM 753 C C . ASP A 1 98 ? 1.815 -19.734 -19.875 1 98 98 ASP A C 1
ATOM 755 O O . ASP A 1 98 ? 1.574 -20.797 -19.297 1 98 98 ASP A O 1
ATOM 759 N N . ALA A 1 99 ? 2.879 -19.469 -20.531 1 97.69 99 ALA A N 1
ATOM 760 C CA . ALA A 1 99 ? 3.939 -20.469 -20.547 1 97.69 99 ALA A CA 1
ATOM 761 C C . ALA A 1 99 ? 4.469 -20.734 -19.141 1 97.69 99 ALA A C 1
ATOM 763 O O . ALA A 1 99 ? 4.664 -21.891 -18.75 1 97.69 99 ALA A O 1
ATOM 764 N N . LYS A 1 100 ? 4.73 -19.656 -18.391 1 97.62 100 LYS A N 1
ATOM 765 C CA . LYS A 1 100 ? 5.258 -19.781 -17.031 1 97.62 100 LYS A CA 1
ATOM 766 C C . LYS A 1 100 ? 4.258 -20.484 -16.125 1 97.62 100 LYS A C 1
ATOM 768 O O . LYS A 1 100 ? 4.645 -21.297 -15.281 1 97.62 100 LYS A O 1
ATOM 773 N N . TYR A 1 101 ? 3.035 -20.141 -16.25 1 98.06 101 TYR A N 1
ATOM 774 C CA . TYR A 1 101 ? 1.981 -20.75 -15.445 1 98.06 101 TYR A CA 1
ATOM 775 C C . TYR A 1 101 ? 1.94 -22.266 -15.664 1 98.06 101 TYR A C 1
ATOM 777 O O . TYR A 1 101 ? 1.878 -23.031 -14.711 1 98.06 101 TYR A O 1
ATOM 785 N N . GLU A 1 102 ? 1.952 -22.672 -16.953 1 96.56 102 GLU A N 1
ATOM 786 C CA . GLU A 1 102 ? 1.894 -24.094 -17.281 1 96.56 102 GLU A CA 1
ATOM 787 C C . GLU A 1 102 ? 3.102 -24.844 -16.734 1 96.56 102 GLU A C 1
ATOM 789 O O . GLU A 1 102 ? 2.971 -25.969 -16.25 1 96.56 102 GLU A O 1
ATOM 794 N N . GLU A 1 103 ? 4.199 -24.172 -16.891 1 96.38 103 GLU A N 1
ATOM 795 C CA . GLU A 1 103 ? 5.41 -24.781 -16.328 1 96.38 103 GLU A CA 1
ATOM 796 C C . GLU A 1 103 ? 5.281 -25 -14.828 1 96.38 103 GLU A C 1
ATOM 798 O O . GLU A 1 103 ? 5.664 -26.062 -14.32 1 96.38 103 GLU A O 1
ATOM 803 N N . GLN A 1 104 ? 4.75 -24.031 -14.117 1 95.69 104 GLN A N 1
ATOM 804 C CA . GLN A 1 104 ? 4.586 -24.125 -12.664 1 95.69 104 GLN A CA 1
ATOM 805 C C . GLN A 1 104 ? 3.59 -25.234 -12.305 1 95.69 104 GLN A C 1
ATOM 807 O O . GLN A 1 104 ? 3.785 -25.953 -11.32 1 95.69 104 GLN A O 1
ATOM 812 N N . GLN A 1 105 ? 2.561 -25.344 -13.078 1 94.25 105 GLN A N 1
ATOM 813 C CA . GLN A 1 105 ? 1.546 -26.359 -12.82 1 94.25 105 GLN A CA 1
ATOM 814 C C . GLN A 1 105 ? 2.111 -27.766 -13.023 1 94.25 105 GLN A C 1
ATOM 816 O O . GLN A 1 105 ? 1.828 -28.672 -12.242 1 94.25 105 GLN A O 1
ATOM 821 N N . LYS A 1 106 ? 2.916 -27.922 -14.102 1 94.06 106 LYS A N 1
ATOM 822 C CA . LYS A 1 106 ? 3.555 -29.219 -14.359 1 94.06 106 LYS A CA 1
ATOM 823 C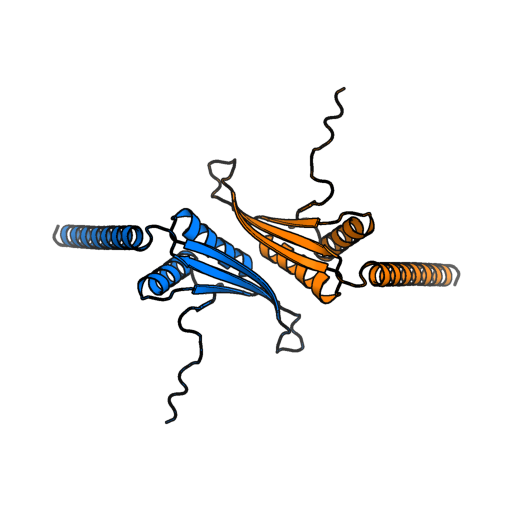 C . LYS A 1 106 ? 4.5 -29.594 -13.219 1 94.06 106 LYS A C 1
ATOM 825 O O . LYS A 1 106 ? 4.531 -30.75 -12.797 1 94.06 106 LYS A O 1
ATOM 830 N N . ALA A 1 107 ? 5.262 -28.594 -12.812 1 93.44 107 ALA A N 1
ATOM 831 C CA . ALA A 1 107 ? 6.195 -28.844 -11.719 1 93.44 107 ALA A CA 1
ATOM 832 C C . ALA A 1 107 ? 5.457 -29.25 -10.445 1 93.44 107 ALA A C 1
ATOM 834 O O . ALA A 1 107 ? 5.922 -30.109 -9.695 1 93.44 107 ALA A O 1
ATOM 835 N N . ARG A 1 108 ? 4.348 -28.672 -10.125 1 91.94 108 ARG A N 1
ATOM 836 C CA . ARG A 1 108 ? 3.555 -28.969 -8.938 1 91.94 108 ARG A CA 1
ATOM 837 C C . ARG A 1 108 ? 2.98 -30.375 -9.008 1 91.94 108 ARG A C 1
ATOM 839 O O . ARG A 1 108 ? 2.959 -31.094 -8 1 91.94 108 ARG A O 1
ATOM 846 N N . GLU A 1 109 ? 2.492 -30.719 -10.156 1 91.12 109 GLU A N 1
ATOM 847 C CA . GLU A 1 109 ? 1.936 -32.062 -10.367 1 91.12 109 GLU A CA 1
ATOM 848 C C . GLU A 1 109 ? 3.014 -33.125 -10.25 1 91.12 109 GLU A C 1
ATOM 850 O O . GLU A 1 109 ? 2.779 -34.188 -9.664 1 91.12 109 GLU A O 1
ATOM 855 N N . ALA A 1 110 ? 4.137 -32.844 -10.805 1 93.38 110 ALA A N 1
ATOM 856 C CA . ALA A 1 110 ? 5.254 -33.781 -10.719 1 93.38 110 ALA A CA 1
ATOM 857 C C . ALA A 1 110 ? 5.668 -34 -9.266 1 93.38 110 ALA A C 1
ATOM 859 O O . ALA A 1 110 ? 5.953 -35.125 -8.867 1 93.38 110 ALA A O 1
ATOM 860 N N . LYS A 1 111 ? 5.703 -32.938 -8.555 1 93.19 111 LYS A N 1
ATOM 861 C CA . LYS A 1 111 ? 6.07 -33.031 -7.141 1 93.19 111 LYS A CA 1
ATOM 862 C C . LYS A 1 111 ? 5.016 -33.812 -6.355 1 93.19 111 LYS A C 1
ATOM 864 O O . LYS A 1 111 ? 5.352 -34.562 -5.441 1 93.19 111 LYS A O 1
ATOM 869 N N . ARG A 1 112 ? 3.805 -33.594 -6.668 1 91.44 112 ARG A N 1
ATOM 870 C CA . ARG A 1 112 ? 2.711 -34.312 -6.016 1 91.44 112 ARG A CA 1
ATOM 871 C C . ARG A 1 112 ? 2.785 -35.812 -6.305 1 91.44 112 ARG A C 1
ATOM 873 O O . ARG A 1 112 ? 2.621 -36.625 -5.398 1 91.44 112 ARG A O 1
ATOM 880 N N . LEU A 1 113 ? 3.051 -36.156 -7.555 1 92.19 113 LEU A N 1
ATOM 881 C CA . LEU A 1 113 ? 3.15 -37.531 -7.977 1 92.19 113 LEU A CA 1
ATOM 882 C C . LEU A 1 113 ? 4.352 -38.219 -7.328 1 92.19 113 LEU A C 1
ATOM 884 O O . LEU A 1 113 ? 4.266 -39.375 -6.91 1 92.19 113 LEU A O 1
ATOM 888 N N . GLU A 1 114 ? 5.438 -37.5 -7.312 1 93 114 GLU A N 1
ATOM 889 C CA . GLU A 1 114 ? 6.633 -38.031 -6.664 1 93 114 GLU A CA 1
ATOM 890 C C . GLU A 1 114 ? 6.387 -38.281 -5.18 1 93 114 GLU A C 1
ATOM 892 O O . GLU A 1 114 ? 6.816 -39.312 -4.641 1 93 114 GLU A O 1
ATOM 897 N N . LYS A 1 115 ? 5.754 -37.375 -4.523 1 93.25 115 LYS A N 1
ATOM 898 C CA . LYS A 1 115 ? 5.449 -37.531 -3.105 1 93.25 115 LYS A CA 1
ATOM 899 C C . LYS A 1 115 ? 4.535 -38.75 -2.865 1 93.25 115 LYS A C 1
ATOM 901 O O . LYS A 1 115 ? 4.711 -39.469 -1.893 1 93.25 115 LYS A O 1
ATOM 906 N N . GLU A 1 116 ? 3.543 -38.906 -3.695 1 91.81 116 GLU A N 1
ATOM 907 C CA . GLU A 1 116 ? 2.615 -40.031 -3.592 1 91.81 116 GLU A CA 1
ATOM 908 C C . GLU A 1 116 ? 3.328 -41.344 -3.811 1 91.81 116 GLU A C 1
ATOM 910 O O . GLU A 1 116 ? 3.033 -42.344 -3.135 1 91.81 116 GLU A O 1
ATOM 915 N N . LYS A 1 117 ? 4.277 -41.344 -4.816 1 93.38 117 LYS A N 1
ATOM 916 C CA . LYS A 1 117 ? 5.066 -42.531 -5.094 1 93.38 117 LYS A CA 1
ATOM 917 C C . LYS A 1 117 ? 5.941 -42.906 -3.902 1 93.38 117 LYS A C 1
ATOM 919 O O . LYS A 1 117 ? 6.031 -44.094 -3.527 1 93.38 117 LYS A O 1
ATOM 924 N N . ASN A 1 118 ? 6.508 -41.844 -3.355 1 93.31 118 ASN A N 1
ATOM 925 C CA . ASN A 1 118 ? 7.363 -42.062 -2.193 1 93.31 118 ASN A CA 1
ATOM 926 C C . ASN A 1 118 ? 6.562 -42.562 -0.999 1 93.31 118 ASN A C 1
ATOM 928 O O . ASN A 1 118 ? 7.047 -43.406 -0.234 1 93.31 118 ASN A O 1
ATOM 932 N N . GLU A 1 119 ? 5.387 -42.062 -0.771 1 90.81 119 GLU A N 1
ATOM 933 C CA . GLU A 1 119 ? 4.531 -42.5 0.334 1 90.81 119 GLU A CA 1
ATOM 934 C C . GLU A 1 119 ? 4.039 -43.938 0.143 1 90.81 119 GLU A C 1
ATOM 936 O O . GLU A 1 119 ? 3.971 -44.688 1.102 1 90.81 119 GLU A O 1
ATOM 941 N N . LYS A 1 120 ? 3.773 -44.344 -1.048 1 92.75 120 LYS A N 1
ATOM 942 C CA . LYS A 1 120 ? 3.348 -45.719 -1.366 1 92.75 120 LYS A CA 1
ATOM 943 C C . LYS A 1 120 ? 4.496 -46.719 -1.193 1 92.75 120 LYS A C 1
ATOM 945 O O . LYS A 1 120 ? 4.293 -47.812 -0.706 1 92.75 120 LYS A O 1
ATOM 950 N N . GLU A 1 121 ? 5.613 -46.281 -1.61 1 91.06 121 GLU A N 1
ATOM 951 C CA . GLU A 1 121 ? 6.785 -47.125 -1.453 1 91.06 121 GLU A CA 1
ATOM 952 C C . GLU A 1 121 ? 7.129 -47.344 0.02 1 91.06 121 GLU A C 1
ATOM 954 O O . GLU A 1 121 ? 7.555 -48.406 0.421 1 91.06 121 GLU A O 1
ATOM 959 N N . LYS A 1 122 ? 6.977 -46.344 0.891 1 86.94 122 LYS A N 1
ATOM 960 C CA . LYS A 1 122 ? 7.25 -46.469 2.322 1 86.94 122 LYS A CA 1
ATOM 961 C C . LYS A 1 122 ? 6.203 -47.312 3.02 1 86.94 122 LYS A C 1
ATOM 963 O O . LYS A 1 122 ? 6.516 -48.031 3.982 1 86.94 122 LYS A O 1
ATOM 968 N N . ALA A 1 123 ? 5.066 -47.375 2.414 1 90 123 ALA A N 1
ATOM 969 C CA . ALA A 1 123 ? 3.98 -48.125 3.031 1 90 123 ALA A CA 1
ATOM 970 C C . ALA A 1 123 ? 4.086 -49.594 2.693 1 90 123 ALA A C 1
ATOM 972 O O . ALA A 1 123 ? 3.57 -50.438 3.426 1 90 123 ALA A O 1
ATOM 973 N N . THR A 1 124 ? 4.602 -49.906 1.566 1 85.69 124 THR A N 1
ATOM 974 C CA . THR A 1 124 ? 4.723 -51.281 1.14 1 85.69 124 THR A CA 1
ATOM 975 C C . THR A 1 124 ? 6.039 -51.906 1.624 1 85.69 124 THR A C 1
ATOM 977 O O . THR A 1 124 ? 6.238 -53.094 1.55 1 85.69 124 THR A O 1
ATOM 980 N N . ALA A 1 125 ? 6.945 -51.031 2.205 1 74.31 125 ALA A N 1
ATOM 981 C CA . ALA A 1 125 ? 8.203 -51.562 2.732 1 74.31 125 ALA A CA 1
ATOM 982 C C . ALA A 1 125 ? 8.109 -51.781 4.234 1 74.31 125 ALA A C 1
ATOM 984 O O . ALA A 1 125 ? 7.32 -51.156 4.93 1 74.31 125 ALA A O 1
ATOM 985 N N . MET B 1 1 ? 37.531 18.172 6.332 1 26.42 1 MET B N 1
ATOM 986 C CA . MET B 1 1 ? 36.375 17.594 7.023 1 26.42 1 MET B CA 1
ATOM 987 C C . MET B 1 1 ? 35.156 17.547 6.105 1 26.42 1 MET B C 1
ATOM 989 O O . MET B 1 1 ? 34.531 18.578 5.852 1 26.42 1 MET B O 1
ATOM 993 N N . THR B 1 2 ? 35.156 16.906 5.004 1 34.34 2 THR B N 1
ATOM 994 C CA . THR B 1 2 ? 34.188 16.922 3.906 1 34.34 2 THR B CA 1
ATOM 995 C C . THR B 1 2 ? 32.781 16.641 4.418 1 34.34 2 THR B C 1
ATOM 997 O O . THR B 1 2 ? 32.562 15.688 5.168 1 34.34 2 THR B O 1
ATOM 1000 N N . THR B 1 3 ? 32.031 17.703 4.953 1 35.22 3 THR B N 1
ATOM 1001 C CA . THR B 1 3 ? 30.656 17.656 5.438 1 35.22 3 THR B CA 1
ATOM 1002 C C . THR B 1 3 ? 29.781 16.781 4.547 1 35.22 3 THR B C 1
ATOM 1004 O O . THR B 1 3 ? 29.625 17.062 3.357 1 35.22 3 THR B O 1
ATOM 1007 N N . GLY B 1 4 ? 29.969 15.508 4.445 1 34.31 4 GLY B N 1
ATOM 1008 C CA . GLY B 1 4 ? 29.109 14.578 3.73 1 34.31 4 GLY B CA 1
ATOM 1009 C C . GLY B 1 4 ? 27.641 14.93 3.822 1 34.31 4 GLY B C 1
ATOM 1010 O O . GLY B 1 4 ? 27.031 14.789 4.883 1 34.31 4 GLY B O 1
ATOM 1011 N N . LYS B 1 5 ? 27.172 16.062 3.252 1 38.72 5 LYS B N 1
ATOM 1012 C CA . LYS B 1 5 ? 25.781 16.516 3.117 1 38.72 5 LYS B CA 1
ATOM 1013 C C . LYS B 1 5 ? 24.844 15.328 2.922 1 38.72 5 LYS B C 1
ATOM 1015 O O . LYS B 1 5 ? 25.047 14.508 2.025 1 38.72 5 LYS B O 1
ATOM 1020 N N . SER B 1 6 ? 24.328 14.633 3.895 1 44.16 6 SER B N 1
ATOM 1021 C CA . SER B 1 6 ? 23.375 13.523 3.9 1 44.16 6 SER B CA 1
ATOM 1022 C C . SER B 1 6 ? 22.359 13.648 2.771 1 44.16 6 SER B C 1
ATOM 1024 O O . SER B 1 6 ? 21.719 14.688 2.627 1 44.16 6 SER B O 1
ATOM 1026 N N . ASP B 1 7 ? 22.547 13.234 1.489 1 47.94 7 ASP B N 1
ATOM 1027 C CA . ASP B 1 7 ? 21.844 13.203 0.209 1 47.94 7 ASP B CA 1
ATOM 1028 C C . ASP B 1 7 ? 20.375 12.828 0.396 1 47.94 7 ASP B C 1
ATOM 1030 O O . ASP B 1 7 ? 19.891 11.891 -0.242 1 47.94 7 ASP B O 1
ATOM 1034 N N . ARG B 1 8 ? 19.781 12.742 1.537 1 56.31 8 ARG B N 1
ATOM 1035 C CA . ARG B 1 8 ? 18.359 12.438 1.554 1 56.31 8 ARG B CA 1
ATOM 1036 C C . ARG B 1 8 ? 17.562 13.5 0.797 1 56.31 8 ARG B C 1
ATOM 1038 O O . ARG B 1 8 ? 17.812 14.695 0.961 1 56.31 8 ARG B O 1
ATOM 1045 N N . PRO B 1 9 ? 16.859 13.008 -0.27 1 66.75 9 PRO B N 1
ATOM 1046 C CA . PRO B 1 9 ? 16.062 14.023 -0.967 1 66.75 9 PRO B CA 1
ATOM 1047 C C . PRO B 1 9 ? 15.234 14.883 -0.014 1 66.75 9 PRO B C 1
ATOM 1049 O O . PRO B 1 9 ? 14.617 14.352 0.916 1 66.75 9 PRO B O 1
ATOM 1052 N N . ARG B 1 10 ? 15.391 16.172 0.092 1 83.06 10 ARG B N 1
ATOM 1053 C CA . ARG B 1 10 ? 14.695 17.172 0.9 1 83.06 10 ARG B CA 1
ATOM 1054 C C . ARG B 1 10 ? 13.18 16.984 0.826 1 83.06 10 ARG B C 1
ATOM 1056 O O . ARG B 1 10 ? 12.461 17.328 1.764 1 83.06 10 ARG B O 1
ATOM 1063 N N . ASN B 1 11 ? 12.648 16.203 -0.085 1 96.75 11 ASN B N 1
ATOM 1064 C CA . ASN B 1 11 ? 11.203 16.125 -0.284 1 96.75 11 ASN B CA 1
ATOM 1065 C C . ASN B 1 11 ? 10.695 14.695 -0.072 1 96.75 11 ASN B C 1
ATOM 1067 O O . ASN B 1 11 ? 9.805 14.242 -0.786 1 96.75 11 ASN B O 1
ATOM 1071 N N . SER B 1 12 ? 11.406 14 0.93 1 98.19 12 SER B N 1
ATOM 1072 C CA . SER B 1 12 ? 10.984 12.633 1.188 1 98.19 12 SER B CA 1
ATOM 1073 C C . SER B 1 12 ? 10.625 12.43 2.658 1 98.19 12 SER B C 1
ATOM 1075 O O . SER B 1 12 ? 11.273 12.992 3.541 1 98.19 12 SER B O 1
ATOM 1077 N N . VAL B 1 13 ? 9.555 11.672 2.863 1 98.62 13 VAL B N 1
ATOM 1078 C CA . VAL B 1 13 ? 9.086 11.297 4.191 1 98.62 13 VAL B CA 1
ATOM 1079 C C . VAL B 1 13 ? 9.062 9.773 4.32 1 98.62 13 VAL B C 1
ATOM 1081 O O . VAL B 1 13 ? 8.242 9.102 3.686 1 98.62 13 VAL B O 1
ATOM 1084 N N . ARG B 1 14 ? 9.93 9.258 5.141 1 98.19 14 ARG B N 1
ATOM 1085 C CA . ARG B 1 14 ? 9.953 7.816 5.387 1 98.19 14 ARG B CA 1
ATOM 1086 C C . ARG B 1 14 ? 9.18 7.465 6.652 1 98.19 14 ARG B C 1
ATOM 1088 O O . ARG B 1 14 ? 9.586 7.828 7.758 1 98.19 14 ARG B O 1
ATOM 1095 N N . VAL B 1 15 ? 8.094 6.746 6.43 1 98.69 15 VAL B N 1
ATOM 1096 C CA . VAL B 1 15 ? 7.199 6.395 7.523 1 98.69 15 VAL B CA 1
ATOM 1097 C C . VAL B 1 15 ? 7.68 5.102 8.188 1 98.69 15 VAL B C 1
ATOM 1099 O O . VAL B 1 15 ? 7.957 4.113 7.504 1 98.69 15 VAL B O 1
ATOM 1102 N N . GLY B 1 16 ? 7.766 5.129 9.516 1 97.38 16 GLY B N 1
ATOM 1103 C CA . GLY B 1 16 ? 8.148 3.973 10.305 1 97.38 16 GLY B CA 1
ATOM 1104 C C . GLY B 1 16 ? 7.387 3.873 11.617 1 97.38 16 GLY B C 1
ATOM 1105 O O . GLY B 1 16 ? 6.422 4.609 11.836 1 97.38 16 GLY B O 1
ATOM 1106 N N . TYR B 1 17 ? 7.863 2.955 12.461 1 94.69 17 TYR B N 1
ATOM 1107 C CA . TYR B 1 17 ? 7.141 2.682 13.695 1 94.69 17 TYR B CA 1
ATOM 1108 C C . TYR B 1 17 ? 7.617 3.596 14.82 1 94.69 17 TYR B C 1
ATOM 1110 O O . TYR B 1 17 ? 7.016 3.635 15.898 1 94.69 17 TYR B O 1
ATOM 1118 N N . ARG B 1 18 ? 8.594 4.387 14.625 1 94.88 18 ARG B N 1
ATOM 1119 C CA . ARG B 1 18 ? 9.141 5.242 15.672 1 94.88 18 ARG B CA 1
ATOM 1120 C C . ARG B 1 18 ? 8.406 6.578 15.734 1 94.88 18 ARG B C 1
ATOM 1122 O O . ARG B 1 18 ? 8.617 7.367 16.656 1 94.88 18 ARG B O 1
ATOM 1129 N N . GLY B 1 19 ? 7.508 6.875 14.906 1 95.75 19 GLY B N 1
ATOM 1130 C CA . GLY B 1 19 ? 6.738 8.109 14.883 1 95.75 19 GLY B CA 1
ATOM 1131 C C . GLY B 1 19 ? 5.238 7.879 14.812 1 95.75 19 GLY B C 1
ATOM 1132 O O . GLY B 1 19 ? 4.789 6.801 14.422 1 95.75 19 GLY B O 1
ATOM 1133 N N . THR B 1 20 ? 4.492 9 15.211 1 97.56 20 THR B N 1
ATOM 1134 C CA . THR B 1 20 ? 3.041 8.945 15.102 1 97.56 20 THR B CA 1
ATOM 1135 C C . THR B 1 20 ? 2.596 9.273 13.672 1 97.56 20 THR B C 1
ATOM 1137 O O . THR B 1 20 ? 3.305 9.969 12.938 1 97.56 20 THR B O 1
ATOM 1140 N N . LYS B 1 21 ? 1.51 8.867 13.344 1 98 21 LYS B N 1
ATOM 1141 C CA . LYS B 1 21 ? 0.943 9.203 12.039 1 98 21 LYS B CA 1
ATOM 1142 C C . LYS B 1 21 ? 0.814 10.719 11.875 1 98 21 LYS B C 1
ATOM 1144 O O . LYS B 1 21 ? 1.105 11.258 10.805 1 98 21 LYS B O 1
ATOM 1149 N N . PHE B 1 22 ? 0.446 11.375 12.977 1 97.81 22 PHE B N 1
ATOM 1150 C CA . PHE B 1 22 ? 0.242 12.82 12.898 1 97.81 22 PHE B CA 1
ATOM 1151 C C . PHE B 1 22 ? 1.564 13.539 12.664 1 97.81 22 PHE B C 1
ATOM 1153 O O . PHE B 1 22 ? 1.604 14.578 12 1 97.81 22 PHE B O 1
ATOM 1160 N N . LEU B 1 23 ? 2.598 13.008 13.25 1 98.19 23 LEU B N 1
ATOM 1161 C CA . LEU B 1 23 ? 3.912 13.586 12.984 1 98.19 23 LEU B CA 1
ATOM 1162 C C . LEU B 1 23 ? 4.207 13.594 11.492 1 98.19 23 LEU B C 1
ATOM 1164 O O . LEU B 1 23 ? 4.629 14.617 10.945 1 98.19 23 LEU B O 1
ATOM 1168 N N . PHE B 1 24 ? 4.051 12.492 10.82 1 98.88 24 PHE B N 1
ATOM 1169 C CA . PHE B 1 24 ? 4.367 12.375 9.406 1 98.88 24 PHE B CA 1
ATOM 1170 C C . PHE B 1 24 ? 3.422 13.227 8.562 1 98.88 24 PHE B C 1
ATOM 1172 O O . PHE B 1 24 ? 3.814 13.758 7.523 1 98.88 24 PHE B O 1
ATOM 1179 N N . VAL B 1 25 ? 2.176 13.336 9.039 1 98.81 25 VAL B N 1
ATOM 1180 C CA . VAL B 1 25 ?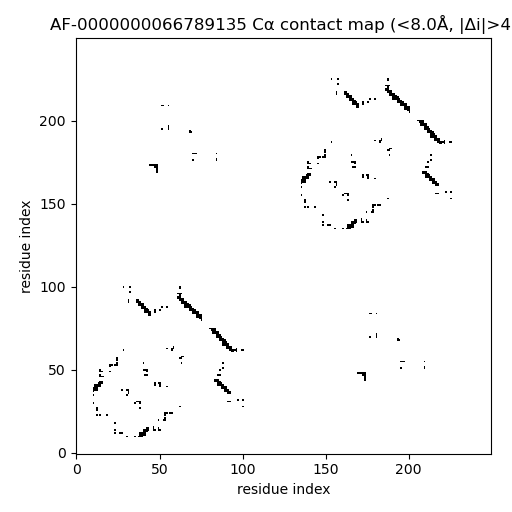 1.228 14.242 8.406 1 98.81 25 VAL B CA 1
ATOM 1181 C C . VAL B 1 25 ? 1.765 15.672 8.461 1 98.81 25 VAL B C 1
ATOM 1183 O O . VAL B 1 25 ? 1.811 16.359 7.438 1 98.81 25 VAL B O 1
ATOM 1186 N N . ASP B 1 26 ? 2.215 16.062 9.602 1 98.12 26 ASP B N 1
ATOM 1187 C CA . ASP B 1 26 ? 2.697 17.422 9.805 1 98.12 26 ASP B CA 1
ATOM 1188 C C . ASP B 1 26 ? 3.961 17.688 8.992 1 98.12 26 ASP B C 1
ATOM 1190 O O . ASP B 1 26 ? 4.098 18.734 8.367 1 98.12 26 ASP B O 1
ATOM 1194 N N . ILE B 1 27 ? 4.852 16.75 9 1 98.44 27 ILE B N 1
ATOM 1195 C CA . ILE B 1 27 ? 6.086 16.891 8.234 1 98.44 27 ILE B CA 1
ATOM 1196 C C . ILE B 1 27 ? 5.758 17.078 6.754 1 98.44 27 ILE B C 1
ATOM 1198 O O . ILE B 1 27 ? 6.309 17.953 6.09 1 98.44 27 ILE B O 1
ATOM 1202 N N . THR B 1 28 ? 4.859 16.297 6.262 1 98.81 28 THR B N 1
ATOM 1203 C CA . THR B 1 28 ? 4.488 16.359 4.852 1 98.81 28 THR B CA 1
ATOM 1204 C C . THR B 1 28 ? 3.902 17.719 4.504 1 98.81 28 THR B C 1
ATOM 1206 O O . THR B 1 28 ? 4.293 18.344 3.506 1 98.81 28 THR B O 1
ATOM 1209 N N . LYS B 1 29 ? 3.049 18.25 5.336 1 98.44 29 LYS B N 1
ATOM 1210 C CA . LYS B 1 29 ? 2.453 19.562 5.129 1 98.44 29 LYS B CA 1
ATOM 1211 C C . LYS B 1 29 ? 3.52 20.656 5.129 1 98.44 29 LYS B C 1
ATOM 1213 O O . LYS B 1 29 ? 3.486 21.562 4.293 1 98.44 29 LYS B O 1
ATOM 1218 N N . HIS B 1 30 ? 4.391 20.516 6.043 1 98.19 30 HIS B N 1
ATOM 1219 C CA . HIS B 1 30 ? 5.426 21.531 6.172 1 98.19 30 HIS B CA 1
ATOM 1220 C C . HIS B 1 30 ? 6.328 21.562 4.945 1 98.19 30 HIS B C 1
ATOM 1222 O O . HIS B 1 30 ? 6.703 22.625 4.469 1 98.19 30 HIS B O 1
ATOM 1228 N N . LEU B 1 31 ? 6.652 20.422 4.461 1 98.25 31 LEU B N 1
ATOM 1229 C CA . LEU B 1 31 ? 7.492 20.344 3.271 1 98.25 31 LEU B CA 1
ATOM 1230 C C . LEU B 1 31 ? 6.805 21 2.08 1 98.25 31 LEU B C 1
ATOM 1232 O O . LEU B 1 31 ? 7.438 21.75 1.327 1 98.25 31 LEU B O 1
ATOM 1236 N N . LEU B 1 32 ? 5.551 20.734 1.948 1 98.38 32 LEU B N 1
ATOM 1237 C CA . LEU B 1 32 ? 4.793 21.328 0.857 1 98.38 32 LEU B CA 1
ATOM 1238 C C . LEU B 1 32 ? 4.699 22.844 1.028 1 98.38 32 LEU B C 1
ATOM 1240 O O . LEU B 1 32 ? 4.859 23.594 0.062 1 98.38 32 LEU B O 1
ATOM 1244 N N . HIS B 1 33 ? 4.449 23.25 2.189 1 97.75 33 HIS B N 1
ATOM 1245 C CA . HIS B 1 33 ? 4.348 24.688 2.484 1 97.75 33 HIS B CA 1
ATOM 1246 C C . HIS B 1 33 ? 5.668 25.391 2.209 1 97.75 33 HIS B C 1
ATOM 1248 O O . HIS B 1 33 ? 5.676 26.531 1.738 1 97.75 33 HIS B O 1
ATOM 1254 N N . ASP B 1 34 ? 6.723 24.719 2.525 1 96.69 34 ASP B N 1
ATOM 1255 C CA . ASP B 1 34 ? 8.055 25.297 2.385 1 96.69 34 ASP B CA 1
ATOM 1256 C C . ASP B 1 34 ? 8.484 25.344 0.92 1 96.69 34 ASP B C 1
ATOM 1258 O O . ASP B 1 34 ? 9.578 25.812 0.601 1 96.69 34 ASP B O 1
ATOM 1262 N N . GLY B 1 35 ? 7.703 24.766 0.066 1 96.19 35 GLY B N 1
ATOM 1263 C CA . GLY B 1 35 ? 7.957 25.016 -1.342 1 96.19 35 GLY B CA 1
ATOM 1264 C C . GLY B 1 35 ? 8.18 23.766 -2.154 1 96.19 35 GLY B C 1
ATOM 1265 O O . GLY B 1 35 ? 8.32 23.828 -3.379 1 96.19 35 GLY B O 1
ATOM 1266 N N . GLU B 1 36 ? 8.234 22.641 -1.464 1 97.38 36 GLU B N 1
ATOM 1267 C CA . GLU B 1 36 ? 8.391 21.406 -2.223 1 97.38 36 GLU B CA 1
ATOM 1268 C C . GLU B 1 36 ? 7.18 21.141 -3.111 1 97.38 36 GLU B C 1
ATOM 1270 O O . GLU B 1 36 ? 6.043 21.156 -2.639 1 97.38 36 GLU B O 1
ATOM 1275 N N . LYS B 1 37 ? 7.477 20.891 -4.383 1 97.19 37 LYS B N 1
ATOM 1276 C CA . LYS B 1 37 ? 6.391 20.688 -5.336 1 97.19 37 LYS B CA 1
ATOM 1277 C C . LYS B 1 37 ? 5.746 19.312 -5.141 1 97.19 37 LYS B C 1
ATOM 1279 O O . LYS B 1 37 ? 4.527 19.172 -5.273 1 97.19 37 LYS B O 1
ATOM 1284 N N . GLU B 1 38 ? 6.645 18.344 -4.922 1 98.5 38 GLU B N 1
ATOM 1285 C CA . GLU B 1 38 ? 6.203 16.984 -4.633 1 98.5 38 GLU B CA 1
ATOM 1286 C C . GLU B 1 38 ? 6.863 16.453 -3.367 1 98.5 38 GLU B C 1
ATOM 1288 O O . GLU B 1 38 ? 7.992 16.828 -3.041 1 98.5 38 GLU B O 1
ATOM 1293 N N . VAL B 1 39 ? 6.109 15.648 -2.635 1 98.81 39 VAL B N 1
ATOM 1294 C CA . VAL B 1 39 ? 6.66 14.953 -1.478 1 98.81 39 VAL B CA 1
ATOM 1295 C C . VAL B 1 39 ? 6.504 13.445 -1.66 1 98.81 39 VAL B C 1
ATOM 1297 O O . VAL B 1 39 ? 5.434 12.969 -2.053 1 98.81 39 VAL B O 1
ATOM 1300 N N . TYR B 1 40 ? 7.59 12.703 -1.402 1 98.81 40 TYR B N 1
ATOM 1301 C CA . TYR B 1 40 ? 7.609 11.25 -1.512 1 98.81 40 TYR B CA 1
ATOM 1302 C C . TYR B 1 40 ? 7.422 10.602 -0.147 1 98.81 40 TYR B C 1
ATOM 1304 O O . TYR B 1 40 ? 8.328 10.617 0.687 1 98.81 40 TYR B O 1
ATOM 1312 N N . VAL B 1 41 ? 6.223 10.047 0.053 1 98.88 41 VAL B N 1
ATOM 1313 C CA . VAL B 1 41 ? 5.93 9.336 1.292 1 98.88 41 VAL B CA 1
ATOM 1314 C C . VAL B 1 41 ? 6.172 7.84 1.097 1 98.88 41 VAL B C 1
ATOM 1316 O O . VAL B 1 41 ? 5.543 7.211 0.242 1 98.88 41 VAL B O 1
ATOM 1319 N N . SER B 1 42 ? 7.074 7.289 1.89 1 98.75 42 SER B N 1
ATOM 1320 C CA . SER B 1 42 ? 7.418 5.891 1.664 1 98.75 42 SER B CA 1
ATOM 1321 C C . SER B 1 42 ? 7.477 5.117 2.977 1 98.75 42 SER B C 1
ATOM 1323 O O . SER B 1 42 ? 7.559 5.715 4.051 1 98.75 42 SER B O 1
ATOM 1325 N N . ALA B 1 43 ? 7.379 3.816 2.84 1 98.5 43 ALA B N 1
ATOM 1326 C CA . ALA B 1 43 ? 7.461 2.922 3.992 1 98.5 43 ALA B CA 1
ATOM 1327 C C . ALA B 1 43 ? 7.875 1.516 3.566 1 98.5 43 ALA B C 1
ATOM 1329 O O . ALA B 1 43 ? 7.723 1.143 2.4 1 98.5 43 ALA B O 1
ATOM 1330 N N . LEU B 1 44 ? 8.336 0.775 4.555 1 97.5 44 LEU B N 1
ATOM 1331 C CA . LEU B 1 44 ? 8.789 -0.595 4.328 1 97.5 44 LEU B CA 1
ATOM 1332 C C . LEU B 1 44 ? 8.016 -1.571 5.211 1 97.5 44 LEU B C 1
ATOM 1334 O O . LEU B 1 44 ? 7.73 -1.272 6.371 1 97.5 44 LEU B O 1
ATOM 1338 N N . GLY B 1 45 ? 7.727 -2.762 4.59 1 96 45 GLY B N 1
ATOM 1339 C CA . GLY B 1 45 ? 7.207 -3.871 5.371 1 96 45 GLY B CA 1
ATOM 1340 C C . GLY B 1 45 ? 5.895 -3.557 6.059 1 96 45 GLY B C 1
ATOM 1341 O O . GLY B 1 45 ? 4.953 -3.074 5.422 1 96 45 GLY B O 1
ATOM 1342 N N . GLY B 1 46 ? 5.938 -3.742 7.328 1 95.81 46 GLY B N 1
ATOM 1343 C CA . GLY B 1 46 ? 4.73 -3.572 8.125 1 95.81 46 GLY B CA 1
ATOM 1344 C C . GLY B 1 46 ? 4.266 -2.131 8.195 1 95.81 46 GLY B C 1
ATOM 1345 O O . GLY B 1 46 ? 3.092 -1.866 8.469 1 95.81 46 GLY B O 1
ATOM 1346 N N . ALA B 1 47 ? 5.113 -1.212 7.898 1 98 47 ALA B N 1
ATOM 1347 C CA . ALA B 1 47 ? 4.77 0.202 8.031 1 98 47 ALA B CA 1
ATOM 1348 C C . ALA B 1 47 ? 4.051 0.708 6.781 1 98 47 ALA B C 1
ATOM 1350 O O . ALA B 1 47 ? 3.623 1.864 6.73 1 98 47 ALA B O 1
ATOM 1351 N N . ILE B 1 48 ? 3.889 -0.114 5.797 1 98.81 48 ILE B N 1
ATOM 1352 C CA . ILE B 1 48 ? 3.223 0.272 4.559 1 98.81 48 ILE B CA 1
ATOM 1353 C C . ILE B 1 48 ? 1.817 0.784 4.863 1 98.81 48 ILE B C 1
ATOM 1355 O O . ILE B 1 48 ? 1.409 1.834 4.363 1 98.81 48 ILE B O 1
ATOM 1359 N N . ASN B 1 49 ? 1.124 0.064 5.703 1 98.5 49 ASN B N 1
ATOM 1360 C CA . ASN B 1 49 ? -0.226 0.506 6.035 1 98.5 49 ASN B CA 1
ATOM 1361 C C . ASN B 1 49 ? -0.215 1.854 6.75 1 98.5 49 ASN B C 1
ATOM 1363 O O . ASN B 1 49 ? -1.138 2.654 6.586 1 98.5 49 ASN B O 1
ATOM 1367 N N . GLU B 1 50 ? 0.858 2.158 7.461 1 98.5 50 GLU B N 1
ATOM 1368 C CA . GLU B 1 50 ? 0.978 3.451 8.125 1 98.5 50 GLU B CA 1
ATOM 1369 C C . GLU B 1 50 ? 1.146 4.578 7.113 1 98.5 50 GLU B C 1
ATOM 1371 O O . GLU B 1 50 ? 0.543 5.645 7.254 1 98.5 50 GLU B O 1
ATOM 1376 N N . ALA B 1 51 ? 1.971 4.309 6.145 1 98.88 51 ALA B N 1
ATOM 1377 C CA . ALA B 1 51 ? 2.166 5.312 5.102 1 98.88 51 ALA B CA 1
ATOM 1378 C C . ALA B 1 51 ? 0.863 5.594 4.359 1 98.88 51 ALA B C 1
ATOM 1380 O O . ALA B 1 51 ? 0.559 6.746 4.039 1 98.88 51 ALA B O 1
ATOM 1381 N N . VAL B 1 52 ? 0.128 4.551 4.066 1 98.94 52 VAL B N 1
ATOM 1382 C CA . VAL B 1 52 ? -1.174 4.723 3.432 1 98.94 52 VAL B CA 1
ATOM 1383 C C . VAL B 1 52 ? -2.074 5.578 4.32 1 98.94 52 VAL B C 1
ATOM 1385 O O . VAL B 1 52 ? -2.721 6.512 3.844 1 98.94 52 VAL B O 1
ATOM 1388 N N . SER B 1 53 ? -2.027 5.301 5.609 1 98.69 53 SER B N 1
ATOM 1389 C CA . SER B 1 53 ? -2.855 6.062 6.539 1 98.69 53 SER B CA 1
ATOM 1390 C C . SER B 1 53 ? -2.469 7.539 6.539 1 98.69 53 SER B C 1
ATOM 1392 O O . SER B 1 53 ? -3.338 8.414 6.547 1 98.69 53 SER B O 1
ATOM 1394 N N . VAL B 1 54 ? -1.238 7.773 6.578 1 98.88 54 VAL B N 1
ATOM 1395 C CA . VAL B 1 54 ? -0.726 9.141 6.582 1 98.88 54 VAL B CA 1
ATOM 1396 C C . VAL B 1 54 ? -1.257 9.898 5.367 1 98.88 54 VAL B C 1
ATOM 1398 O O . VAL B 1 54 ? -1.777 11.008 5.496 1 98.88 54 VAL B O 1
ATOM 1401 N N . VAL B 1 55 ? -1.212 9.297 4.23 1 98.94 55 VAL B N 1
ATOM 1402 C CA . VAL B 1 55 ? -1.612 9.969 2.998 1 98.94 55 VAL B CA 1
ATOM 1403 C C . VAL B 1 55 ? -3.131 10.133 2.973 1 98.94 55 VAL B C 1
ATOM 1405 O O . VAL B 1 55 ? -3.641 11.172 2.531 1 98.94 55 VAL B O 1
ATOM 1408 N N . GLU B 1 56 ? -3.854 9.094 3.434 1 98.81 56 GLU B N 1
ATOM 1409 C CA . GLU B 1 56 ? -5.309 9.203 3.465 1 98.81 56 GLU B CA 1
ATOM 1410 C C . GLU B 1 56 ? -5.758 10.289 4.438 1 98.81 56 GLU B C 1
ATOM 1412 O O . GLU B 1 56 ? -6.754 10.977 4.191 1 98.81 56 GLU B O 1
ATOM 1417 N N . MET B 1 57 ? -5.035 10.469 5.504 1 98.38 57 MET B N 1
ATOM 1418 C CA . MET B 1 57 ? -5.328 11.555 6.438 1 98.38 57 MET B CA 1
ATOM 1419 C C . MET B 1 57 ? -5.129 12.914 5.773 1 98.38 57 MET B C 1
ATOM 1421 O O . MET B 1 57 ? -5.941 13.82 5.953 1 98.38 57 MET B O 1
ATOM 1425 N N . LEU B 1 58 ? -4.125 13.039 5.055 1 98.75 58 LEU B N 1
ATOM 1426 C CA . LEU B 1 58 ? -3.844 14.273 4.332 1 98.75 58 LEU B CA 1
ATOM 1427 C C . LEU B 1 58 ? -4.93 14.555 3.299 1 98.75 58 LEU B C 1
ATOM 1429 O O . LEU B 1 58 ? -5.367 15.703 3.15 1 98.75 58 LEU B O 1
ATOM 1433 N N . LYS B 1 59 ? -5.328 13.508 2.613 1 98.44 59 LYS B N 1
ATOM 1434 C CA . LYS B 1 59 ? -6.395 13.641 1.623 1 98.44 59 LYS B CA 1
ATOM 1435 C C . LYS B 1 59 ? -7.703 14.07 2.277 1 98.44 59 LYS B C 1
ATOM 1437 O O . LYS B 1 59 ? -8.422 14.914 1.741 1 98.44 59 LYS B O 1
ATOM 1442 N N . ASP B 1 60 ? -7.934 13.422 3.328 1 96.31 60 ASP B N 1
ATOM 1443 C CA . ASP B 1 60 ? -9.172 13.711 4.047 1 96.31 60 ASP B CA 1
ATOM 1444 C C . ASP B 1 60 ? -9.25 15.172 4.461 1 96.31 60 ASP B C 1
ATOM 1446 O O . ASP B 1 60 ? -10.336 15.742 4.566 1 96.31 60 ASP B O 1
ATOM 1450 N N . GLN B 1 61 ? -8.156 15.758 4.73 1 96.5 61 GLN B N 1
ATOM 1451 C CA . GLN B 1 61 ? -8.062 17.172 5.062 1 96.5 61 GLN B CA 1
ATOM 1452 C C . GLN B 1 61 ? -8.055 18.031 3.805 1 96.5 61 GLN B C 1
ATOM 1454 O O . GLN B 1 61 ? -7.973 19.266 3.889 1 96.5 61 GLN B O 1
ATOM 1459 N N . GLN B 1 62 ? -8.07 17.406 2.676 1 97.88 62 GLN B N 1
ATOM 1460 C CA . GLN B 1 62 ? -8.023 18.094 1.386 1 97.88 62 GLN B CA 1
ATOM 1461 C C . GLN B 1 62 ? -6.715 18.859 1.216 1 97.88 62 GLN B C 1
ATOM 1463 O O . GLN B 1 62 ? -6.707 19.969 0.668 1 97.88 62 GLN B O 1
ATOM 1468 N N . MET B 1 63 ? -5.68 18.266 1.729 1 98.75 63 MET B N 1
ATOM 1469 C CA . MET B 1 63 ? -4.387 18.938 1.699 1 98.75 63 MET B CA 1
ATOM 1470 C C . MET B 1 63 ? -3.557 18.469 0.509 1 98.75 63 MET B C 1
ATOM 1472 O O . MET B 1 63 ? -2.754 19.234 -0.034 1 98.75 63 MET B O 1
ATOM 1476 N N . VAL B 1 64 ? -3.812 17.203 0.112 1 98.88 64 VAL B N 1
ATOM 1477 C CA . VAL B 1 64 ? -2.932 16.688 -0.931 1 98.88 64 VAL B CA 1
ATOM 1478 C C . VAL B 1 64 ? -3.756 15.961 -1.996 1 98.88 64 VAL B C 1
ATOM 1480 O O . VAL B 1 64 ? -4.906 15.594 -1.754 1 98.88 64 VAL B O 1
ATOM 1483 N N . VAL B 1 65 ? -3.172 15.812 -3.182 1 98.81 65 VAL B N 1
ATOM 1484 C CA . VAL B 1 65 ? -3.592 14.898 -4.238 1 98.81 65 VAL B CA 1
ATOM 1485 C C . VAL B 1 65 ? -2.494 13.867 -4.496 1 98.81 65 VAL B C 1
ATOM 1487 O O . VAL B 1 65 ? -1.307 14.203 -4.477 1 98.81 65 VAL B O 1
ATOM 1490 N N . VAL B 1 66 ? -2.939 12.688 -4.695 1 98.88 66 VAL B N 1
ATOM 1491 C CA . VAL B 1 66 ? -1.985 11.617 -4.965 1 98.88 66 VAL B CA 1
ATOM 1492 C C . VAL B 1 66 ? -1.625 11.609 -6.449 1 98.88 66 VAL B C 1
ATOM 1494 O O . VAL B 1 66 ? -2.504 11.492 -7.309 1 98.88 66 VAL B O 1
ATOM 1497 N N . LYS B 1 67 ? -0.351 11.758 -6.719 1 98.75 67 LYS B N 1
ATOM 1498 C CA . LYS B 1 67 ? 0.142 11.766 -8.094 1 98.75 67 LYS B CA 1
ATOM 1499 C C . LYS B 1 67 ? 0.445 10.344 -8.57 1 98.75 67 LYS B C 1
ATOM 1501 O O . LYS B 1 67 ? 0.158 9.992 -9.719 1 98.75 67 LYS B O 1
ATOM 1506 N N . LYS B 1 68 ? 1.033 9.594 -7.711 1 98.69 68 LYS B N 1
ATOM 1507 C CA . LYS B 1 68 ? 1.514 8.273 -8.109 1 98.69 68 LYS B CA 1
ATOM 1508 C C . LYS B 1 68 ? 1.738 7.379 -6.895 1 98.69 68 LYS B C 1
ATOM 1510 O O . LYS B 1 68 ? 2.186 7.848 -5.8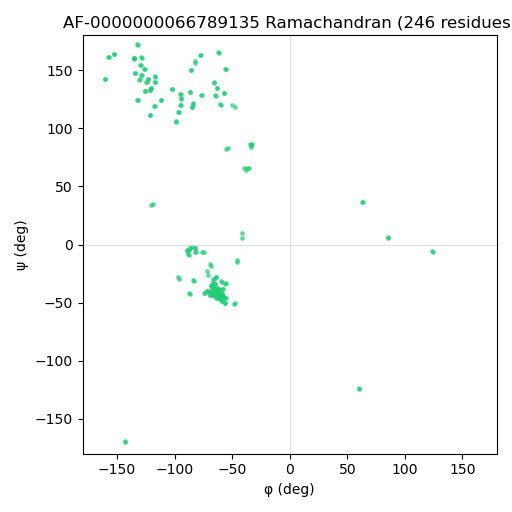48 1 98.69 68 LYS B O 1
ATOM 1515 N N . ILE B 1 69 ? 1.409 6.145 -7.074 1 98.94 69 ILE B N 1
ATOM 1516 C CA . ILE B 1 69 ? 1.741 5.137 -6.074 1 98.94 69 ILE B CA 1
ATOM 1517 C C . ILE B 1 69 ? 2.516 3.994 -6.73 1 98.94 69 ILE B C 1
ATOM 1519 O O . ILE B 1 69 ? 2.121 3.496 -7.789 1 98.94 69 ILE B O 1
ATOM 1523 N N . THR B 1 70 ? 3.594 3.592 -6.137 1 98.81 70 THR B N 1
ATOM 1524 C CA . THR B 1 70 ? 4.395 2.475 -6.625 1 98.81 70 THR B CA 1
ATOM 1525 C C . THR B 1 70 ? 4.777 1.542 -5.477 1 98.81 70 THR B C 1
ATOM 1527 O O . THR B 1 70 ? 4.875 1.973 -4.328 1 98.81 70 THR B O 1
ATOM 1530 N N . THR B 1 71 ? 4.891 0.29 -5.777 1 98.81 71 THR B N 1
ATOM 1531 C CA . THR B 1 71 ? 5.402 -0.679 -4.816 1 98.81 71 THR B CA 1
ATOM 1532 C C . THR B 1 71 ? 6.566 -1.469 -5.41 1 98.81 71 THR B C 1
ATOM 1534 O O . THR B 1 71 ? 6.645 -1.648 -6.625 1 98.81 71 THR B O 1
ATOM 1537 N N . SER B 1 72 ? 7.453 -1.894 -4.504 1 98.25 72 SER B N 1
ATOM 1538 C CA . SER B 1 72 ? 8.617 -2.672 -4.922 1 98.25 72 SER B CA 1
ATOM 1539 C C . SER B 1 72 ? 9.094 -3.588 -3.799 1 98.25 72 SER B C 1
ATOM 1541 O O . SER B 1 72 ? 8.68 -3.443 -2.648 1 98.25 72 SER B O 1
ATOM 1543 N N . ARG B 1 73 ? 9.859 -4.492 -4.168 1 96.88 73 ARG B N 1
ATOM 1544 C CA . ARG B 1 73 ? 10.484 -5.414 -3.225 1 96.88 73 ARG B CA 1
ATOM 1545 C C . ARG B 1 73 ? 11.992 -5.191 -3.158 1 96.88 73 ARG B C 1
ATOM 1547 O O . ARG B 1 73 ? 12.664 -5.133 -4.191 1 96.88 73 ARG B O 1
ATOM 1554 N N . GLN B 1 74 ? 12.445 -4.945 -1.933 1 93.5 74 GLN B N 1
ATOM 1555 C CA . GLN B 1 74 ? 13.867 -4.715 -1.743 1 93.5 74 GLN B CA 1
ATOM 1556 C C . GLN B 1 74 ? 14.555 -5.949 -1.163 1 93.5 74 GLN B C 1
ATOM 1558 O O . GLN B 1 74 ? 14.031 -6.586 -0.247 1 93.5 74 GLN B O 1
ATOM 1563 N N . VAL B 1 75 ? 15.664 -6.27 -1.763 1 87 75 VAL B N 1
ATOM 1564 C CA . VAL B 1 75 ? 16.453 -7.371 -1.235 1 87 75 VAL B CA 1
ATOM 1565 C C . VAL B 1 75 ? 17.219 -6.914 0.013 1 87 75 VAL B C 1
ATOM 1567 O O . VAL B 1 75 ? 17.828 -5.852 0.018 1 87 75 VAL B O 1
ATOM 1570 N N . SER B 1 76 ? 17.062 -7.672 1.007 1 82.75 76 SER B N 1
ATOM 1571 C CA . SER B 1 76 ? 17.719 -7.312 2.262 1 82.75 76 SER B CA 1
ATOM 1572 C C . SER B 1 76 ? 19.234 -7.375 2.135 1 82.75 76 SER B C 1
ATOM 1574 O O . SER B 1 76 ? 19.766 -8.242 1.435 1 82.75 76 SER B O 1
ATOM 1576 N N . GLU B 1 77 ? 19.797 -6.402 2.732 1 78.81 77 GLU B N 1
ATOM 1577 C CA . GLU B 1 77 ? 21.266 -6.438 2.795 1 78.81 77 GLU B CA 1
ATOM 1578 C C . GLU B 1 77 ? 21.75 -7.602 3.648 1 78.81 77 GLU B C 1
ATOM 1580 O O . GLU B 1 77 ? 22.859 -8.102 3.453 1 78.81 77 GLU B O 1
ATOM 1585 N N . GLU B 1 78 ? 20.875 -7.941 4.645 1 84.88 78 GLU B N 1
ATOM 1586 C CA . GLU B 1 78 ? 21.188 -9.086 5.5 1 84.88 78 GLU B CA 1
ATOM 1587 C C . GLU B 1 78 ? 20.719 -10.391 4.863 1 84.88 78 GLU B C 1
ATOM 1589 O O . GLU B 1 78 ? 19.516 -10.602 4.68 1 84.88 78 GLU B O 1
ATOM 1594 N N . PRO B 1 79 ? 21.672 -11.227 4.621 1 78.5 79 PRO B N 1
ATOM 1595 C CA . PRO B 1 79 ? 21.375 -12.445 3.873 1 78.5 79 PRO B CA 1
ATOM 1596 C C . PRO B 1 79 ? 20.266 -13.273 4.52 1 78.5 79 PRO B C 1
ATOM 1598 O O . PRO B 1 79 ? 19.453 -13.883 3.82 1 78.5 79 PRO B O 1
ATOM 1601 N N . ASP B 1 80 ? 20.234 -13.234 5.809 1 87.81 80 ASP B N 1
ATOM 1602 C CA . ASP B 1 80 ? 19.266 -14.078 6.5 1 87.81 80 ASP B CA 1
ATOM 1603 C C . ASP B 1 80 ? 17.891 -13.422 6.523 1 87.81 80 ASP B C 1
ATOM 1605 O O . ASP B 1 80 ? 16.891 -14.07 6.875 1 87.81 80 ASP B O 1
ATOM 1609 N N . ASP B 1 81 ? 17.984 -12.211 6.031 1 86.56 81 ASP B N 1
ATOM 1610 C CA . ASP B 1 81 ? 16.719 -11.484 6.035 1 86.56 81 ASP B CA 1
ATOM 1611 C C . ASP B 1 81 ? 15.992 -11.633 4.699 1 86.56 81 ASP B C 1
ATOM 1613 O O . ASP B 1 81 ? 16.625 -11.586 3.641 1 86.56 81 ASP B O 1
ATOM 1617 N N . GLY B 1 82 ? 14.766 -12.086 4.691 1 89.5 82 GLY B N 1
ATOM 1618 C CA . GLY B 1 82 ? 13.984 -12.141 3.467 1 89.5 82 GLY B CA 1
ATOM 1619 C C . GLY B 1 82 ? 13.75 -10.773 2.846 1 89.5 82 GLY B C 1
ATOM 1620 O O . GLY B 1 82 ? 14.125 -9.75 3.428 1 89.5 82 GLY B O 1
ATOM 1621 N N . PRO B 1 83 ? 13.336 -10.75 1.641 1 93.5 83 PRO B N 1
ATOM 1622 C CA . PRO B 1 83 ? 13.031 -9.484 0.972 1 93.5 83 PRO B CA 1
ATOM 1623 C C . PRO B 1 83 ? 12.008 -8.641 1.735 1 93.5 83 PRO B C 1
ATOM 1625 O O . PRO B 1 83 ? 11.203 -9.188 2.496 1 93.5 83 PRO B O 1
ATOM 1628 N N . VAL B 1 84 ? 12.156 -7.363 1.543 1 96.12 84 VAL B N 1
ATOM 1629 C CA . VAL B 1 84 ? 11.227 -6.445 2.199 1 96.12 84 VAL B CA 1
ATOM 1630 C C . VAL B 1 84 ? 10.5 -5.613 1.149 1 96.12 84 VAL B C 1
ATOM 1632 O O . VAL B 1 84 ? 11.117 -5.074 0.23 1 96.12 84 VAL B O 1
ATOM 1635 N N . ASP B 1 85 ? 9.219 -5.5 1.327 1 97.88 85 ASP B N 1
ATOM 1636 C CA . ASP B 1 85 ? 8.414 -4.738 0.38 1 97.88 85 ASP B CA 1
ATOM 1637 C C . ASP B 1 85 ? 8.398 -3.254 0.74 1 97.88 85 ASP B C 1
ATOM 1639 O O . ASP B 1 85 ? 8.539 -2.893 1.91 1 97.88 85 ASP B O 1
ATOM 1643 N N . LYS B 1 86 ? 8.266 -2.43 -0.281 1 98.44 86 LYS B N 1
ATOM 1644 C CA . LYS B 1 86 ? 8.242 -0.977 -0.141 1 98.44 86 LYS B CA 1
ATOM 1645 C C . LYS B 1 86 ? 7.051 -0.368 -0.875 1 98.44 86 LYS B C 1
ATOM 1647 O O . LYS B 1 86 ? 6.703 -0.807 -1.973 1 98.44 86 LYS B O 1
ATOM 1652 N N . ILE B 1 87 ? 6.477 0.64 -0.277 1 98.94 87 ILE B N 1
ATOM 1653 C CA . ILE B 1 87 ? 5.523 1.489 -0.983 1 98.94 87 ILE B CA 1
ATOM 1654 C C . ILE B 1 87 ? 6.066 2.914 -1.066 1 98.94 87 ILE B C 1
ATOM 1656 O O . ILE B 1 87 ? 6.766 3.371 -0.162 1 98.94 87 ILE B O 1
ATOM 1660 N N . GLU B 1 88 ? 5.816 3.584 -2.096 1 98.88 88 GLU B N 1
ATOM 1661 C CA . GLU B 1 88 ? 6.082 5.008 -2.27 1 98.88 88 GLU B CA 1
ATOM 1662 C C . GLU B 1 88 ? 4.867 5.727 -2.848 1 98.88 88 GLU B C 1
ATOM 1664 O O . GLU B 1 88 ? 4.348 5.336 -3.896 1 98.88 88 GLU B O 1
ATOM 1669 N N . ILE B 1 89 ? 4.426 6.746 -2.154 1 98.94 89 ILE B N 1
ATOM 1670 C CA . ILE B 1 89 ? 3.289 7.562 -2.559 1 98.94 89 ILE B CA 1
ATOM 1671 C C . ILE B 1 89 ? 3.746 9 -2.795 1 98.94 89 ILE B C 1
ATOM 1673 O O . ILE B 1 89 ? 4.242 9.664 -1.878 1 98.94 89 ILE B O 1
ATOM 1677 N N . VAL B 1 90 ? 3.572 9.453 -3.971 1 98.94 90 VAL B N 1
ATOM 1678 C CA . VAL B 1 90 ? 3.943 10.82 -4.324 1 98.94 90 VAL B CA 1
ATOM 1679 C C . VAL B 1 90 ? 2.727 11.734 -4.203 1 98.94 90 VAL B C 1
ATOM 1681 O O . VAL B 1 90 ? 1.69 11.484 -4.824 1 98.94 90 VAL B O 1
ATOM 1684 N N . VAL B 1 91 ? 2.893 12.852 -3.484 1 98.88 91 VAL B N 1
ATOM 1685 C CA . VAL B 1 91 ? 1.753 13.742 -3.277 1 98.88 91 VAL B CA 1
ATOM 1686 C C . VAL B 1 91 ? 2.139 15.172 -3.645 1 98.88 91 VAL B C 1
ATOM 1688 O O . VAL B 1 91 ? 3.316 15.531 -3.604 1 98.88 91 VAL B O 1
ATOM 1691 N N . THR B 1 92 ? 1.213 15.906 -3.977 1 98.88 92 THR B N 1
ATOM 1692 C CA . THR B 1 92 ? 1.32 17.328 -4.258 1 98.88 92 THR B CA 1
ATOM 1693 C C . THR B 1 92 ? 0.216 18.109 -3.545 1 98.88 92 THR B C 1
ATOM 1695 O O . THR B 1 92 ? -0.719 17.516 -3.004 1 98.88 92 THR B O 1
ATOM 1698 N N . LYS B 1 93 ? 0.316 19.375 -3.604 1 98.81 93 LYS B N 1
ATOM 1699 C CA . LYS B 1 93 ? -0.692 20.234 -2.971 1 98.81 93 LYS B CA 1
ATOM 1700 C C . LYS B 1 93 ? -2.057 20.031 -3.627 1 98.81 93 LYS B C 1
ATOM 1702 O O . LYS B 1 93 ? -2.158 19.953 -4.852 1 98.81 93 LYS B O 1
ATOM 1707 N N . ALA B 1 94 ? -3.008 19.922 -2.793 1 98.81 94 ALA B N 1
ATOM 1708 C CA . ALA B 1 94 ? -4.371 20.062 -3.295 1 98.81 94 ALA B CA 1
ATOM 1709 C C . ALA B 1 94 ? -4.727 21.531 -3.516 1 98.81 94 ALA B C 1
ATOM 1711 O O . ALA B 1 94 ? -4.016 22.422 -3.053 1 98.81 94 ALA B O 1
ATOM 1712 N N . ASP B 1 95 ? -5.809 21.719 -4.293 1 98 95 ASP B N 1
ATOM 1713 C CA . ASP B 1 95 ? -6.309 23.078 -4.441 1 98 95 ASP B CA 1
ATOM 1714 C C . ASP B 1 95 ? -6.637 23.688 -3.082 1 98 95 ASP B C 1
ATOM 1716 O O . ASP B 1 95 ? -7.262 23.047 -2.238 1 98 95 ASP B O 1
ATOM 1720 N N . GLY B 1 96 ? -6.102 24.938 -2.879 1 97.88 96 GLY B N 1
ATOM 1721 C CA . GLY B 1 96 ? -6.406 25.641 -1.645 1 97.88 96 GLY B CA 1
ATOM 1722 C C . GLY B 1 96 ? -5.48 25.281 -0.501 1 97.88 96 GLY B C 1
ATOM 1723 O O . GLY B 1 96 ? -5.719 25.656 0.646 1 97.88 96 GLY B O 1
ATOM 1724 N N . PHE B 1 97 ? -4.508 24.516 -0.75 1 98.75 97 PHE B N 1
ATOM 1725 C CA . PHE B 1 97 ? -3.57 24.047 0.259 1 98.75 97 PHE B CA 1
ATOM 1726 C C . PHE B 1 97 ? -3.082 25.203 1.13 1 98.75 97 PHE B C 1
ATOM 1728 O O . PHE B 1 97 ? -3.154 25.125 2.357 1 98.75 97 PHE B O 1
ATOM 1735 N N . ASP B 1 98 ? -2.635 26.266 0.494 1 98.06 98 ASP B N 1
ATOM 1736 C CA . ASP B 1 98 ? -1.97 27.344 1.224 1 98.06 98 ASP B CA 1
ATOM 1737 C C . ASP B 1 98 ? -2.93 28.016 2.199 1 98.06 98 ASP B C 1
ATOM 1739 O O . ASP B 1 98 ? -2.564 28.297 3.344 1 98.06 98 ASP B O 1
ATOM 1743 N N . ALA B 1 99 ? -4.082 28.266 1.702 1 97.69 99 ALA B N 1
ATOM 1744 C CA . ALA B 1 99 ? -5.086 28.891 2.564 1 97.69 99 ALA B CA 1
ATOM 1745 C C . ALA B 1 99 ? -5.438 27.984 3.74 1 97.69 99 ALA B C 1
ATOM 1747 O O . ALA B 1 99 ? -5.523 28.438 4.883 1 97.69 99 ALA B O 1
ATOM 1748 N N . LYS B 1 100 ? -5.664 26.703 3.445 1 97.69 100 LYS B N 1
ATOM 1749 C CA . LYS B 1 100 ? -6.027 25.734 4.48 1 97.69 100 LYS B CA 1
ATOM 1750 C C . LYS B 1 100 ? -4.895 25.562 5.488 1 97.69 100 LYS B C 1
ATOM 1752 O O . LYS B 1 100 ? -5.141 25.453 6.691 1 97.69 100 LYS B O 1
ATOM 1757 N N . TYR B 1 101 ? -3.711 25.5 4.996 1 98.06 101 TYR B N 1
ATOM 1758 C CA . TYR B 1 101 ? -2.543 25.359 5.855 1 98.06 101 TYR B CA 1
ATOM 1759 C C . TYR B 1 101 ? -2.443 26.516 6.836 1 98.06 101 TYR B C 1
ATOM 1761 O O . TYR B 1 101 ? -2.23 26.312 8.031 1 98.06 101 TYR B O 1
ATOM 1769 N N . GLU B 1 102 ? -2.578 27.75 6.32 1 96.62 102 GLU B N 1
ATOM 1770 C CA . GLU B 1 102 ? -2.48 28.938 7.156 1 96.62 102 GLU B CA 1
ATOM 1771 C C . GLU B 1 102 ? -3.574 28.953 8.219 1 96.62 102 GLU B C 1
ATOM 1773 O O . GLU B 1 102 ? -3.326 29.344 9.367 1 96.62 102 GLU B O 1
ATOM 1778 N N . GLU B 1 103 ? -4.723 28.578 7.742 1 96.44 103 GLU B N 1
ATOM 1779 C CA . GLU B 1 103 ? -5.828 28.5 8.695 1 96.44 103 GLU B CA 1
ATOM 1780 C C . GLU B 1 103 ? -5.52 27.531 9.828 1 96.44 103 GLU B C 1
ATOM 1782 O O . GLU B 1 103 ? -5.789 27.812 10.992 1 96.44 103 GLU B O 1
ATOM 178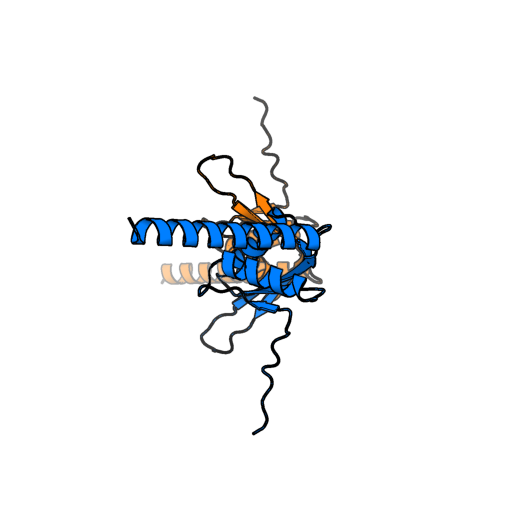7 N N . GLN B 1 104 ? -4.969 26.375 9.5 1 95.69 104 GLN B N 1
ATOM 1788 C CA . GLN B 1 104 ? -4.637 25.359 10.492 1 95.69 104 GLN B CA 1
ATOM 1789 C C . GLN B 1 104 ? -3.549 25.859 11.445 1 95.69 104 GLN B C 1
ATOM 1791 O O . GLN B 1 104 ? -3.598 25.594 12.648 1 95.69 104 GLN B O 1
ATOM 1796 N N . GLN B 1 105 ? -2.602 26.578 10.914 1 94.31 105 GLN B N 1
ATOM 1797 C CA . GLN B 1 105 ? -1.512 27.094 11.734 1 94.31 105 GLN B CA 1
ATOM 1798 C C . GLN B 1 105 ? -2.016 28.156 12.719 1 94.31 105 GLN B C 1
ATOM 1800 O O . GLN B 1 105 ? -1.6 28.172 13.875 1 94.31 105 GLN B O 1
ATOM 1805 N N . LYS B 1 106 ? -2.932 29.016 12.227 1 94.06 106 LYS B N 1
ATOM 1806 C CA . LYS B 1 106 ? -3.523 30.031 13.094 1 94.06 106 LYS B CA 1
ATOM 1807 C C . LYS B 1 106 ? -4.316 29.391 14.234 1 94.06 106 LYS B C 1
ATOM 1809 O O . LYS B 1 106 ? -4.234 29.828 15.383 1 94.06 106 LYS B O 1
ATOM 1814 N N . ALA B 1 107 ? -5.074 28.391 13.852 1 93.62 107 ALA B N 1
ATOM 1815 C CA . ALA B 1 107 ? -5.867 27.688 14.852 1 93.62 107 ALA B CA 1
ATOM 1816 C C . ALA B 1 107 ? -4.973 27.031 15.898 1 93.62 107 ALA B C 1
ATOM 1818 O O . ALA B 1 107 ? -5.305 27 17.078 1 93.62 107 ALA B O 1
ATOM 1819 N N . ARG B 1 108 ? -3.867 26.469 15.539 1 92.06 108 ARG B N 1
ATOM 1820 C CA . ARG B 1 108 ? -2.932 25.812 16.453 1 92.06 108 ARG B CA 1
ATOM 1821 C C . ARG B 1 108 ? -2.289 26.812 17.391 1 92.06 108 ARG B C 1
ATOM 1823 O O . ARG B 1 108 ? -2.117 26.547 18.578 1 92.06 108 ARG B O 1
ATOM 1830 N N . GLU B 1 109 ? -1.915 27.938 16.844 1 91.12 109 GLU B N 1
ATOM 1831 C CA . GLU B 1 109 ? -1.314 29 17.641 1 91.12 109 GLU B CA 1
ATOM 1832 C C . GLU B 1 109 ? -2.312 29.562 18.641 1 91.12 109 GLU B C 1
ATOM 1834 O O . GLU B 1 109 ? -1.957 29.844 19.781 1 91.12 109 GLU B O 1
ATOM 1839 N N . ALA B 1 110 ? -3.504 29.75 18.188 1 93.38 110 ALA B N 1
ATOM 1840 C CA . ALA B 1 110 ? -4.555 30.25 19.062 1 93.38 110 ALA B CA 1
ATOM 1841 C C . ALA B 1 110 ? -4.793 29.297 20.234 1 93.38 110 ALA B C 1
ATOM 1843 O O . ALA B 1 110 ? -4.984 29.734 21.375 1 93.38 110 ALA B O 1
ATOM 1844 N N . LYS B 1 111 ? -4.789 28.047 19.906 1 93.12 111 LYS B N 1
ATOM 1845 C CA . LYS B 1 111 ? -4.992 27.047 20.953 1 93.12 111 LYS B CA 1
ATOM 1846 C C . LYS B 1 111 ? -3.82 27.016 21.922 1 93.12 111 LYS B C 1
ATOM 1848 O O . LYS B 1 111 ? -4.008 26.828 23.125 1 93.12 111 LYS B O 1
ATOM 1853 N N . ARG B 1 112 ? -2.67 27.188 21.422 1 91.56 112 ARG B N 1
ATOM 1854 C CA . ARG B 1 112 ? -1.473 27.219 22.266 1 91.56 112 ARG B CA 1
ATOM 1855 C C . ARG B 1 112 ? -1.496 28.422 23.203 1 91.56 112 ARG B C 1
ATOM 1857 O O . ARG B 1 112 ? -1.188 28.297 24.391 1 91.56 112 ARG B O 1
ATOM 1864 N N . LEU B 1 113 ? -1.876 29.578 22.656 1 92.25 113 LEU B N 1
ATOM 1865 C CA . LEU B 1 113 ? -1.944 30.797 23.438 1 92.25 113 LEU B CA 1
ATOM 1866 C C . LEU B 1 113 ? -3.027 30.719 24.5 1 92.25 113 LEU B C 1
ATOM 1868 O O . LEU B 1 113 ? -2.834 31.172 25.625 1 92.25 113 LEU B O 1
ATOM 1872 N N . GLU B 1 114 ? -4.137 30.172 24.109 1 93 114 GLU B N 1
ATOM 1873 C CA . GLU B 1 114 ? -5.219 29.984 25.078 1 93 114 GLU B CA 1
ATOM 1874 C C . GLU B 1 114 ? -4.793 29.062 26.203 1 93 114 GLU B C 1
ATOM 1876 O O . GLU B 1 114 ? -5.102 29.312 27.375 1 93 114 GLU B O 1
ATOM 1881 N N . LYS B 1 115 ? -4.133 28 25.891 1 93.38 115 LYS B N 1
ATOM 1882 C CA . LYS B 1 115 ? -3.658 27.062 26.906 1 93.38 115 LYS B CA 1
ATOM 1883 C C . LYS B 1 115 ? -2.658 27.703 27.844 1 93.38 115 LYS B C 1
ATOM 1885 O O . LYS B 1 115 ? -2.682 27.453 29.062 1 93.38 115 LYS B O 1
ATOM 1890 N N . GLU B 1 116 ? -1.781 28.5 27.297 1 92 116 GLU B N 1
ATOM 1891 C CA . GLU B 1 116 ? -0.785 29.203 28.094 1 92 116 GLU B CA 1
ATOM 1892 C C . GLU B 1 116 ? -1.444 30.219 29.016 1 92 116 GLU B C 1
ATOM 1894 O O . GLU B 1 116 ? -1.023 30.375 30.172 1 92 116 GLU B O 1
ATOM 1899 N N . LYS B 1 117 ? -2.473 30.922 28.453 1 93.31 117 LYS B N 1
ATOM 1900 C CA . LYS B 1 117 ? -3.219 31.875 29.266 1 93.31 117 LYS B CA 1
ATOM 1901 C C . LYS B 1 117 ? -3.939 31.188 30.422 1 93.31 117 LYS B C 1
ATOM 1903 O O . LYS B 1 117 ? -3.932 31.688 31.547 1 93.31 117 LYS B O 1
ATOM 1908 N N . ASN B 1 118 ? -4.496 30.047 30.047 1 93.38 118 ASN B N 1
ATOM 1909 C CA . ASN B 1 118 ? -5.203 29.281 31.078 1 93.38 118 ASN B CA 1
ATOM 1910 C C . ASN B 1 118 ? -4.25 28.766 32.156 1 93.38 118 ASN B C 1
ATOM 1912 O O . ASN B 1 118 ? -4.602 28.734 33.312 1 93.38 118 ASN B O 1
ATOM 1916 N N . GLU B 1 119 ? -3.098 28.312 31.797 1 91.06 119 GLU B N 1
ATOM 1917 C CA . GLU B 1 119 ? -2.1 27.812 32.75 1 91.06 119 GLU B CA 1
ATOM 1918 C C . GLU B 1 119 ? -1.557 28.922 33.625 1 91.06 119 GLU B C 1
ATOM 1920 O O . GLU B 1 119 ? -1.343 28.719 34.812 1 91.06 119 GLU B O 1
ATOM 1925 N N . LYS B 1 120 ? -1.378 30.125 33.156 1 92.94 120 LYS B N 1
ATOM 1926 C CA . LYS B 1 120 ? -0.913 31.281 33.906 1 92.94 120 LYS B CA 1
ATOM 1927 C C . LYS B 1 120 ? -1.979 31.766 34.906 1 92.94 120 LYS B C 1
ATOM 1929 O O . LYS B 1 120 ? -1.664 32.125 36.031 1 92.94 120 LYS B O 1
ATOM 1934 N N . GLU B 1 121 ? -3.16 31.734 34.406 1 91.19 121 GLU B N 1
ATOM 1935 C CA . GLU B 1 121 ? -4.262 32.125 35.281 1 91.19 121 GLU B CA 1
ATOM 1936 C C . GLU B 1 121 ? -4.43 31.141 36.438 1 91.19 121 GLU B C 1
ATOM 1938 O O . GLU B 1 121 ? -4.766 31.531 37.562 1 91.19 121 GLU B O 1
ATOM 1943 N N . LYS B 1 122 ? -4.242 29.859 36.281 1 87.5 122 LYS B N 1
ATOM 1944 C CA . LYS B 1 122 ? -4.348 28.844 37.344 1 87.5 122 LYS B CA 1
ATOM 1945 C C . LYS B 1 122 ? -3.186 28.953 38.312 1 87.5 122 LYS B C 1
ATOM 1947 O O . LYS B 1 122 ? -3.354 28.703 39.531 1 87.5 122 LYS B O 1
ATOM 1952 N N . ALA B 1 123 ? -2.113 29.453 37.844 1 89.81 123 ALA B N 1
ATOM 1953 C CA . ALA B 1 123 ? -0.927 29.547 38.688 1 89.81 123 ALA B CA 1
ATOM 1954 C C . ALA B 1 123 ? -0.985 30.781 39.562 1 89.81 123 ALA B C 1
ATOM 1956 O O . ALA B 1 123 ? -0.355 30.828 40.625 1 89.81 123 ALA B O 1
ATOM 1957 N N . THR B 1 124 ? -1.591 31.812 39.094 1 85.5 124 THR B N 1
ATOM 1958 C CA . THR B 1 124 ? -1.682 33.062 39.844 1 85.5 124 THR B CA 1
ATOM 1959 C C . THR B 1 124 ? -2.904 33.031 40.75 1 85.5 124 THR B C 1
ATOM 1961 O O . THR B 1 124 ? -3.055 33.906 41.625 1 85.5 124 THR B O 1
ATOM 1964 N N . ALA B 1 125 ? -3.77 32 40.594 1 72.69 125 ALA B N 1
ATOM 1965 C CA . ALA B 1 125 ? -4.934 31.891 41.5 1 72.69 125 ALA B CA 1
ATOM 1966 C C . ALA B 1 125 ? -4.66 30.938 42.656 1 72.69 125 ALA B C 1
ATOM 1968 O O . ALA B 1 125 ? -3.84 30.031 42.531 1 72.69 125 ALA B O 1
#

Organism: Trypanosoma brucei brucei (strain 927/4 GUTat10.1) (NCBI:txid185431)

Secondary structure (DSSP, 8-state):
---------TTEEEE-TTS-HHHHHHHHHHHHHTT-S-EEEEEEGGGHHHHHHHHHHHHHTT-EEEEEEEEEEEPPSSTTSPPEEEEEEEEEEPTTHHHHHHHHHHHHHHHHHHHHHHHHHHHH-/---------TTEEEE-TTS-HHHHHHHHHHHHHTT-S-EEEEEEGGGHHHHHHHHHHHHHTT-EEEEEEEEEEEPPSSTTSPPEEEEEEEEEEPTTHHHHHHHHHHHHHHHHHHHHHHH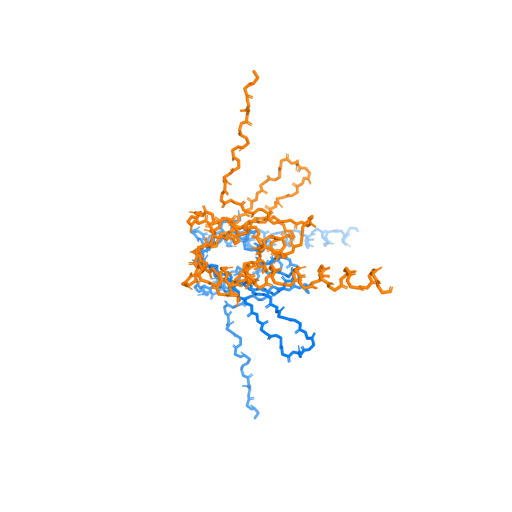HHHHH-

=== Feature glossary ===
Key to the feature types in this record:

— What the protein is —

Primary structure: the covalent order of the twenty standard amino acids along the backbone. Two proteins with the same sequence will (almost always) fold to the same structure; two with 30% identity often share a fold but not the details.

Database cross-references. InterPro integrates a dozen domain/family signature databases into unified entries with residue-range hits. GO terms attach function/process/location labels with evidence codes. CATH codes position the fold in a four-level structural taxonomy. Organism is the NCBI-taxonomy species name.

— Where its atoms are —

The mmCIF block holds the 3D Cartesian coordinates of each backbone atom (N, Cα, C, O) in ångströms. mmCIF is the PDB's canonical archive format — a tagged-loop text representation of the atomic model.

Six rendered views show the 3D structure from the faces of a cube — i.e. along ±x, ±y, ±z. Rendering representation is drawn randomly per protein from cartoon (secondary-structure ribbons), sticks (backbone bonds), or molecular surface; coloring is either N→C rainbow (blue at the N-terminus through red at the C-terminus) or one color per chain.

— Local backbone conformation —

DSSP 8-state secondary structure assigns each residue one of H (α-helix), G (3₁₀-helix), I (π-helix), E (extended β-strand), B (isolated β-bridge), T (hydrogen-bonded turn), S (bend), or '-' (coil). The assignment is computed from backbone hydrogen-bond geometry via the Kabsch–Sander algorithm.

P-SEA three-state annotation labels each residue as helix, strand, or coil based purely on the geometry of the Cα trace. It serves as a fallback when the full backbone (and thus DSSP) is unavailable.

The φ/ψ torsion pair specifies the backbone conformation at each residue. φ rotates about the N–Cα bond, ψ about the Cα–C bond. Steric clashes forbid most of the (φ, ψ) plane — the allowed regions (α-helix basin, β-sheet basin, left-handed helix) are the Ramachandran-allowed regions.

— Global shape and packing —

The geometric summary reports three shape descriptors. Rg (radius of gyration) measures how spread out the Cα atoms are about their centre of mass; compact globular proteins have small Rg, elongated or unfolded ones large. Cα contacts (<8 Å, |i−j|>4) count long-range residue pairs in spatial proximity — high for tightly packed folds, near zero for rods or random coil. The bounding-box extents give the protein's footprint along x, y, z in Å.

Accessible surface area quantifies burial. A residue with SASA near zero is packed into the hydrophobic core; one with SASA >100 Å² sits on the surface. Computed here via the Shrake–Rupley numerical algorithm with a 1.4 Å probe.

Plot images: a contact map (which residues are close in 3D, as an N×N binary image), a Ramachandran scatter (backbone torsion angles, revealing secondary-structure composition at a glance), and — for AlphaFold structures — a PAE heatmap (pairwise prediction confidence).

— Structural neighborhood —

The Foldseek 3Di string encodes local tertiary geometry as a 20-letter alphabet — one character per residue — derived from the relative positions of nearby Cα atoms. Unlike the amino-acid sequence, 3Di is a direct function of the 3D structure, so two proteins with the same fold have similar 3Di strings even at low sequence identity.

Nearest PDB neighbors are the top structural matches found by Foldseek when searching this structure against the entire Protein Data Bank. Each hit reports a TM-score (0 to 1; >0.5 almost always implies the same fold) and an E-value. These are *structural* homologs — they may share no detectable sequence similarity.

— Confidence and disorder —

For AlphaFold models, the B-factor field carries pLDDT — the model's own estimate of local accuracy on a 0–100 scale. Regions with pLDDT<50 should be treated as essentially unmodeled; they often correspond to intrinsically disordered segments.

B-factor (Debye–Waller factor) reflects atomic displacement in the crystal lattice. It is an experimental observable (units Å²), not a prediction; low values mean the atom is pinned down, high values mean it moves or is heterogeneous across the crystal.

Predicted aligned error is AlphaFold's pairwise confidence. Unlike pLDDT (per-residue), PAE is per-residue-pair and captures whether two parts of the structure are correctly placed relative to each other. Units are ångströms of expected positional error.